Protein AF-C4XJJ1-F1 (afdb_monomer_lite)

Structure (mmCIF, N/CA/C/O backbone):
data_AF-C4XJJ1-F1
#
_entry.id   AF-C4XJJ1-F1
#
loop_
_atom_site.group_PDB
_atom_site.id
_atom_site.type_symbol
_atom_site.label_atom_id
_atom_site.label_alt_id
_atom_site.label_comp_id
_atom_site.label_asym_id
_atom_site.label_entity_id
_atom_site.label_seq_id
_atom_site.pdbx_PDB_ins_code
_atom_site.Cartn_x
_atom_site.Cartn_y
_atom_site.Cartn_z
_atom_site.occupancy
_atom_site.B_iso_or_equiv
_atom_site.auth_seq_id
_atom_site.auth_comp_id
_atom_site.auth_asym_id
_atom_site.auth_atom_id
_atom_site.pdbx_PDB_model_num
ATOM 1 N N . MET A 1 1 ? 25.613 -31.093 -33.215 1.00 31.73 1 MET A N 1
ATOM 2 C CA . MET A 1 1 ? 25.995 -31.470 -31.840 1.00 31.73 1 MET A CA 1
ATOM 3 C C . MET A 1 1 ? 25.275 -30.476 -30.950 1.00 31.73 1 MET A C 1
ATOM 5 O O . MET A 1 1 ? 25.691 -29.335 -30.897 1.00 31.73 1 MET A O 1
ATOM 9 N N . GLY A 1 2 ? 24.040 -30.735 -30.550 1.00 25.56 2 GLY A N 1
ATOM 10 C CA . GLY A 1 2 ? 23.652 -31.850 -29.695 1.00 25.56 2 GLY A CA 1
ATOM 11 C C . GLY A 1 2 ? 23.357 -31.208 -28.347 1.00 25.56 2 GLY A C 1
ATOM 12 O O . GLY A 1 2 ? 24.251 -31.126 -27.516 1.00 25.56 2 GLY A O 1
ATOM 13 N N . ASP A 1 3 ? 22.160 -30.629 -28.234 1.00 27.20 3 ASP A N 1
ATOM 14 C CA . ASP A 1 3 ? 21.655 -29.998 -27.020 1.00 27.20 3 ASP A CA 1
ATOM 15 C C . ASP A 1 3 ? 21.609 -31.039 -25.900 1.00 27.20 3 ASP A C 1
ATOM 17 O O . ASP A 1 3 ? 20.681 -31.844 -25.819 1.00 27.20 3 ASP A O 1
ATOM 21 N N . GLU A 1 4 ? 22.592 -31.009 -25.004 1.00 25.83 4 GLU A N 1
ATOM 22 C CA . GLU A 1 4 ? 22.381 -31.508 -23.653 1.00 25.83 4 GLU A CA 1
ATOM 23 C C . GLU A 1 4 ? 21.521 -30.477 -22.926 1.00 25.83 4 GLU A C 1
ATOM 25 O O . GLU A 1 4 ? 21.988 -29.551 -22.260 1.00 25.83 4 GLU A O 1
ATOM 30 N N . ILE A 1 5 ? 20.211 -30.642 -23.114 1.00 28.78 5 ILE A N 1
ATOM 31 C CA . ILE A 1 5 ? 19.195 -30.221 -22.160 1.00 28.78 5 ILE A CA 1
ATOM 32 C C . ILE A 1 5 ? 19.643 -30.794 -20.821 1.00 28.78 5 ILE A C 1
ATOM 34 O O . ILE A 1 5 ? 19.473 -31.982 -20.553 1.00 28.78 5 ILE A O 1
ATOM 38 N N . ASN A 1 6 ? 20.268 -29.958 -20.000 1.00 27.77 6 ASN A N 1
ATOM 39 C CA . ASN A 1 6 ? 20.616 -30.335 -18.649 1.00 27.77 6 ASN A CA 1
ATOM 40 C C . ASN A 1 6 ? 19.292 -30.461 -17.885 1.00 27.77 6 ASN A C 1
ATOM 42 O O . ASN A 1 6 ? 18.679 -29.466 -17.492 1.00 27.77 6 ASN A O 1
ATOM 46 N N . GLN A 1 7 ? 18.820 -31.703 -17.774 1.00 28.88 7 GLN A N 1
ATOM 47 C CA . GLN A 1 7 ? 17.575 -32.156 -17.153 1.00 28.88 7 GLN A CA 1
ATOM 48 C C . GLN A 1 7 ? 17.564 -31.972 -15.624 1.00 28.88 7 GLN A C 1
ATOM 50 O O . GLN A 1 7 ? 16.952 -32.753 -14.906 1.00 28.88 7 GLN A O 1
ATOM 55 N N . ASN A 1 8 ? 18.142 -30.888 -15.105 1.00 24.88 8 ASN A N 1
ATOM 56 C CA . ASN A 1 8 ? 17.917 -30.449 -13.727 1.00 24.88 8 ASN A CA 1
ATOM 57 C C . ASN A 1 8 ? 16.683 -29.539 -13.646 1.00 24.88 8 ASN A C 1
ATOM 59 O O . ASN A 1 8 ? 16.711 -28.438 -13.096 1.00 24.88 8 ASN A O 1
ATOM 63 N N . ILE A 1 9 ? 15.575 -30.034 -14.206 1.00 34.75 9 ILE A N 1
ATOM 64 C CA . ILE A 1 9 ? 14.224 -29.619 -13.839 1.00 34.75 9 ILE A CA 1
ATOM 65 C C . ILE A 1 9 ? 13.891 -30.358 -12.544 1.00 34.75 9 ILE A C 1
ATOM 67 O O . ILE A 1 9 ? 13.318 -31.436 -12.600 1.00 34.75 9 ILE A O 1
ATOM 71 N N . ILE A 1 10 ? 14.239 -29.773 -11.396 1.00 24.95 10 ILE A N 1
ATOM 72 C CA . ILE A 1 10 ? 13.449 -29.858 -10.160 1.00 24.95 10 ILE A CA 1
ATOM 73 C C . ILE A 1 10 ? 13.575 -28.498 -9.460 1.00 24.95 10 ILE A C 1
ATOM 75 O O . ILE A 1 10 ? 14.669 -27.995 -9.225 1.00 24.95 10 ILE A O 1
ATOM 79 N N . PHE A 1 11 ? 12.416 -27.893 -9.209 1.00 27.88 11 PHE A N 1
ATOM 80 C CA . PHE A 1 11 ? 12.146 -26.734 -8.359 1.00 27.88 11 PHE A CA 1
ATOM 81 C C . PHE A 1 11 ? 13.201 -26.425 -7.278 1.00 27.88 11 PHE A C 1
ATOM 83 O O . PHE A 1 11 ? 13.442 -27.277 -6.426 1.00 27.88 11 PHE A O 1
ATOM 90 N N . PRO A 1 12 ? 13.667 -25.169 -7.157 1.00 28.36 12 PRO A N 1
ATOM 91 C CA . PRO A 1 12 ? 14.057 -24.621 -5.875 1.00 28.36 12 PRO A CA 1
ATOM 92 C C . PRO A 1 12 ? 12.848 -23.869 -5.300 1.00 28.36 12 PRO A C 1
ATOM 94 O O . PRO A 1 12 ? 12.749 -22.646 -5.387 1.00 28.36 12 PRO A O 1
ATOM 97 N N . PHE A 1 13 ? 11.911 -24.607 -4.702 1.00 30.77 13 PHE A N 1
ATOM 98 C CA . PHE A 1 13 ? 11.431 -24.135 -3.406 1.00 30.77 13 PHE A CA 1
ATOM 99 C C . PHE A 1 13 ? 12.667 -24.214 -2.493 1.00 30.77 13 PHE A C 1
ATOM 101 O O . PHE A 1 13 ? 13.297 -25.266 -2.447 1.00 30.77 13 PHE A O 1
ATOM 108 N N . TYR A 1 14 ? 13.033 -23.109 -1.839 1.00 37.06 14 TYR A N 1
ATOM 109 C CA . TYR A 1 14 ? 14.221 -22.932 -0.982 1.00 37.06 14 TYR A CA 1
ATOM 110 C C . TYR A 1 14 ? 15.588 -22.769 -1.679 1.00 37.06 14 TYR A C 1
ATOM 112 O O . TYR A 1 14 ? 16.221 -23.732 -2.094 1.00 37.06 14 TYR A O 1
ATOM 120 N N . LEU A 1 15 ? 16.059 -21.515 -1.727 1.00 28.67 15 LEU A N 1
ATOM 121 C CA . LEU A 1 15 ? 17.461 -21.039 -1.721 1.00 28.67 15 LEU A CA 1
ATOM 122 C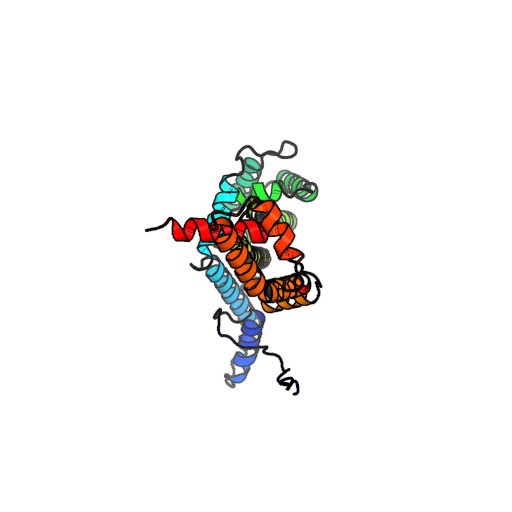 C . LEU A 1 15 ? 17.374 -19.496 -1.804 1.00 28.67 15 LEU A C 1
ATOM 124 O O . LEU A 1 15 ? 17.355 -18.911 -2.879 1.00 28.67 15 LEU A O 1
ATOM 128 N N . ASN A 1 16 ? 17.018 -18.775 -0.741 1.00 36.75 16 ASN A N 1
ATOM 129 C CA . ASN A 1 16 ? 17.780 -18.535 0.489 1.00 36.75 16 ASN A CA 1
ATOM 130 C C . ASN A 1 16 ? 19.161 -17.870 0.317 1.00 36.75 16 ASN A C 1
ATOM 132 O O . ASN A 1 16 ? 19.999 -18.011 1.197 1.00 36.75 16 ASN A O 1
ATOM 136 N N . GLU A 1 17 ? 19.418 -17.127 -0.771 1.00 30.09 17 GLU A N 1
ATOM 137 C CA . GLU A 1 17 ? 20.745 -16.491 -0.937 1.00 30.09 17 GLU A CA 1
ATOM 138 C C . GLU A 1 17 ? 20.777 -15.025 -1.395 1.00 30.09 17 GLU A C 1
ATOM 140 O O . GLU A 1 17 ? 21.865 -14.480 -1.574 1.00 30.09 17 GLU A O 1
ATOM 145 N N . ARG A 1 18 ? 19.644 -14.315 -1.533 1.00 29.75 18 ARG A N 1
ATOM 146 C CA . ARG A 1 18 ? 19.714 -12.864 -1.837 1.00 29.75 18 ARG A CA 1
ATOM 147 C C . ARG A 1 18 ? 18.855 -11.905 -1.023 1.00 29.75 18 ARG A C 1
ATOM 149 O O . ARG A 1 18 ? 19.081 -10.707 -1.148 1.00 29.75 18 ARG A O 1
ATOM 156 N N . THR A 1 19 ? 17.958 -12.371 -0.157 1.00 35.16 19 THR A N 1
ATOM 157 C CA . THR A 1 19 ? 17.147 -11.457 0.676 1.00 35.16 19 THR A CA 1
ATOM 158 C C . THR A 1 19 ? 17.038 -11.830 2.151 1.00 35.16 19 THR A C 1
ATOM 160 O O . THR A 1 19 ? 16.463 -11.050 2.894 1.00 35.16 19 THR A O 1
ATOM 163 N N . GLY A 1 20 ? 17.590 -12.959 2.611 1.00 32.34 20 GLY A N 1
ATOM 164 C CA . GLY A 1 20 ? 17.639 -13.293 4.046 1.00 32.34 20 GLY A CA 1
ATOM 165 C C . GLY A 1 20 ? 16.287 -13.409 4.770 1.00 32.34 20 GLY A C 1
ATOM 166 O O . GLY A 1 20 ? 16.285 -13.654 5.969 1.00 32.34 20 GLY A O 1
ATOM 167 N N . ASN A 1 21 ? 15.157 -13.281 4.071 1.00 38.88 21 ASN A N 1
ATOM 168 C CA . ASN A 1 21 ? 13.827 -13.320 4.662 1.00 38.88 21 ASN A CA 1
ATOM 169 C C . ASN A 1 21 ? 13.113 -14.597 4.225 1.00 38.88 21 ASN A C 1
ATOM 171 O O . ASN A 1 21 ? 12.781 -14.780 3.053 1.00 38.88 21 ASN A O 1
ATOM 175 N N . THR A 1 22 ? 12.899 -15.487 5.189 1.00 43.16 22 THR A N 1
ATOM 176 C CA . THR A 1 22 ? 11.931 -16.584 5.111 1.00 43.16 22 THR A CA 1
ATOM 177 C C . THR A 1 22 ? 10.568 -16.030 4.708 1.00 43.16 22 THR A C 1
ATOM 179 O O . THR A 1 22 ? 10.128 -15.039 5.290 1.00 43.16 22 THR A O 1
ATOM 182 N N . SER A 1 23 ? 9.893 -16.659 3.739 1.00 51.72 23 SER A N 1
ATOM 183 C CA . SER A 1 23 ? 8.487 -16.342 3.453 1.00 51.72 23 SER A CA 1
ATOM 184 C C . SER A 1 23 ? 7.658 -16.485 4.736 1.00 51.72 23 SER A C 1
ATOM 186 O O . SER A 1 23 ? 7.999 -17.301 5.601 1.00 51.72 23 SER A O 1
ATOM 188 N N . PHE A 1 24 ? 6.581 -15.707 4.898 1.00 46.75 24 PHE A N 1
ATOM 189 C CA . PHE A 1 24 ? 5.750 -15.779 6.108 1.00 46.75 24 PHE A CA 1
ATOM 190 C C . PHE A 1 24 ? 5.242 -17.203 6.349 1.00 46.75 24 PHE A C 1
ATOM 192 O O . PHE A 1 24 ? 5.227 -17.689 7.477 1.00 46.75 24 PHE A O 1
ATOM 199 N N . ILE A 1 25 ? 4.899 -17.893 5.259 1.00 52.06 25 ILE A N 1
ATOM 200 C CA . ILE A 1 25 ? 4.463 -19.288 5.248 1.00 52.06 25 ILE A CA 1
ATOM 201 C C . ILE A 1 25 ? 5.568 -20.205 5.776 1.00 52.06 25 ILE A C 1
ATOM 203 O O . ILE A 1 25 ? 5.300 -21.013 6.659 1.00 52.06 25 ILE A O 1
ATOM 207 N N . ASP A 1 26 ? 6.809 -20.060 5.308 1.00 51.78 26 ASP A N 1
ATOM 208 C CA . ASP A 1 26 ? 7.926 -20.862 5.814 1.00 51.78 26 ASP A CA 1
ATOM 209 C C . ASP A 1 26 ? 8.194 -20.569 7.285 1.00 51.78 26 ASP A C 1
ATOM 211 O O . ASP A 1 26 ? 8.437 -21.499 8.046 1.00 51.78 26 ASP A O 1
ATOM 215 N N . GLY A 1 27 ? 8.093 -19.309 7.712 1.00 53.91 27 GLY A N 1
ATOM 216 C CA . GLY A 1 27 ? 8.205 -18.918 9.116 1.00 53.91 27 GLY A CA 1
ATOM 217 C C . GLY A 1 27 ? 7.116 -19.547 9.990 1.00 53.91 27 GLY A C 1
ATOM 218 O O . GLY A 1 27 ? 7.430 -20.122 11.033 1.00 53.91 27 GLY A O 1
ATOM 219 N N . ILE A 1 28 ? 5.852 -19.498 9.553 1.00 52.72 28 ILE A N 1
ATOM 220 C CA . ILE A 1 28 ? 4.713 -20.130 10.232 1.00 52.72 28 ILE A CA 1
ATOM 221 C C . ILE A 1 28 ? 4.898 -21.642 10.288 1.00 52.72 28 ILE A C 1
ATOM 223 O O . ILE A 1 28 ? 4.845 -22.215 11.370 1.00 52.72 28 ILE A O 1
ATOM 227 N N . LEU A 1 29 ? 5.122 -22.299 9.148 1.00 52.97 29 LEU A N 1
ATOM 228 C CA . LEU A 1 29 ? 5.243 -23.753 9.072 1.00 52.97 29 LEU A CA 1
ATOM 229 C C . LEU A 1 29 ? 6.459 -24.228 9.875 1.00 52.97 29 LEU A C 1
ATOM 231 O O . LEU A 1 29 ? 6.353 -25.149 10.676 1.00 52.97 29 LEU A O 1
ATOM 235 N N . THR A 1 30 ? 7.596 -23.545 9.773 1.00 56.06 30 THR A N 1
ATOM 236 C CA . THR A 1 30 ? 8.780 -23.832 10.592 1.00 56.06 30 THR A CA 1
ATOM 237 C C . THR A 1 30 ? 8.448 -23.710 12.080 1.00 56.06 30 THR A C 1
ATOM 239 O O . THR A 1 30 ? 8.759 -24.619 12.841 1.00 56.06 30 THR A O 1
ATOM 242 N N . LYS A 1 31 ? 7.764 -22.649 12.525 1.00 53.44 31 LYS A N 1
ATOM 243 C CA . LYS A 1 31 ? 7.433 -22.444 13.950 1.00 53.44 31 LYS A CA 1
ATOM 244 C C . LYS A 1 31 ? 6.353 -23.407 14.464 1.00 53.44 31 LYS A C 1
ATOM 246 O O . LYS A 1 31 ? 6.493 -23.913 15.576 1.00 53.44 31 LYS A O 1
ATOM 251 N N . LEU A 1 32 ? 5.333 -23.711 13.658 1.00 52.59 32 LEU A N 1
ATOM 252 C CA . LEU A 1 32 ? 4.273 -24.675 13.977 1.00 52.59 32 LEU A CA 1
ATOM 253 C C . LEU A 1 32 ? 4.795 -26.122 14.004 1.00 52.59 32 LEU A C 1
ATOM 255 O O . LEU A 1 32 ? 4.386 -26.900 14.862 1.00 52.59 32 LEU A O 1
ATOM 259 N N . PHE A 1 33 ? 5.717 -26.490 13.104 1.00 52.47 33 PHE A N 1
ATOM 260 C CA . PHE A 1 33 ? 6.172 -27.877 12.945 1.00 52.47 33 PHE A CA 1
ATOM 261 C C . PHE A 1 33 ? 7.514 -28.198 13.638 1.00 52.47 33 PHE A C 1
ATOM 263 O O . PHE A 1 33 ? 7.658 -29.306 14.154 1.00 52.47 33 PHE A O 1
ATOM 270 N N . LEU A 1 34 ? 8.483 -27.272 13.756 1.00 50.19 34 LEU A N 1
ATOM 271 C CA . LEU A 1 34 ? 9.722 -27.519 14.529 1.00 50.19 34 LEU A CA 1
ATOM 272 C C . LEU A 1 34 ? 9.528 -27.392 16.043 1.00 50.19 34 LEU A C 1
ATOM 274 O O . LEU A 1 34 ? 10.228 -28.081 16.789 1.00 50.19 34 LEU A O 1
ATOM 278 N N . GLY A 1 35 ? 8.569 -26.579 16.504 1.00 46.53 35 GLY A N 1
ATOM 279 C CA . GLY A 1 35 ? 8.184 -26.514 17.920 1.00 46.53 35 GLY A CA 1
ATOM 280 C C . GLY A 1 35 ? 7.689 -27.861 18.464 1.00 46.53 35 GLY A C 1
ATOM 281 O O . GLY A 1 35 ? 7.966 -28.198 19.612 1.00 46.53 35 GLY A O 1
ATOM 282 N N . ASN A 1 36 ? 7.070 -28.675 17.602 1.00 44.06 36 ASN A N 1
ATOM 283 C CA . ASN A 1 36 ? 6.580 -30.017 17.928 1.00 44.06 36 ASN A CA 1
ATOM 284 C C . ASN A 1 36 ? 7.644 -31.121 17.805 1.00 44.06 36 ASN A C 1
ATOM 286 O O . ASN A 1 36 ? 7.476 -32.200 18.368 1.00 44.06 36 ASN A O 1
ATOM 290 N N . ALA A 1 37 ? 8.747 -30.880 17.087 1.00 43.12 37 ALA A N 1
ATOM 291 C CA . ALA A 1 37 ? 9.776 -31.896 16.855 1.00 43.12 37 ALA A CA 1
ATOM 292 C C . ALA A 1 37 ? 10.856 -31.943 17.953 1.00 43.12 37 ALA A C 1
ATOM 294 O O . ALA A 1 37 ? 11.498 -32.979 18.126 1.00 43.12 37 ALA A O 1
ATOM 295 N N . LYS A 1 38 ? 11.077 -30.839 18.688 1.00 43.56 38 LYS A N 1
ATOM 296 C CA . LYS A 1 38 ? 12.164 -30.733 19.684 1.00 43.56 38 LYS A CA 1
ATOM 297 C C . LYS A 1 38 ? 11.731 -30.793 21.150 1.00 43.56 38 LYS A C 1
ATOM 299 O O . LYS A 1 38 ? 12.584 -31.068 21.985 1.00 43.56 38 LYS A O 1
ATOM 304 N N . ASN A 1 39 ? 10.447 -30.623 21.466 1.00 40.94 39 ASN A N 1
ATOM 305 C CA . ASN A 1 39 ? 9.939 -30.751 22.833 1.00 40.94 39 ASN A CA 1
ATOM 306 C C . ASN A 1 39 ? 9.044 -31.986 22.959 1.00 40.94 39 ASN A C 1
ATOM 308 O O . ASN A 1 39 ? 7.831 -31.923 22.799 1.00 40.94 39 ASN A O 1
ATOM 312 N N . LYS A 1 40 ? 9.675 -33.117 23.290 1.00 40.88 40 LYS A N 1
ATOM 313 C CA . LYS A 1 40 ? 9.012 -34.295 23.871 1.00 40.88 40 LYS A CA 1
ATOM 314 C C . LYS A 1 40 ? 8.832 -34.171 25.394 1.00 40.88 40 LYS A C 1
ATOM 316 O O . LYS A 1 40 ? 8.597 -35.177 26.053 1.00 40.88 40 LYS A O 1
ATOM 321 N N . ASP A 1 41 ? 8.910 -32.953 25.929 1.00 41.69 41 ASP A N 1
ATOM 322 C CA . ASP A 1 41 ? 8.587 -32.654 27.319 1.00 41.69 41 ASP A CA 1
ATOM 323 C C . ASP A 1 41 ? 7.222 -31.971 27.410 1.00 41.69 41 ASP A C 1
ATOM 325 O O . ASP A 1 41 ? 6.847 -31.110 26.616 1.00 41.69 41 ASP A O 1
ATOM 329 N N . SER A 1 42 ? 6.470 -32.430 28.396 1.00 42.12 42 SER A N 1
ATOM 330 C CA . SER A 1 42 ? 5.030 -32.355 28.603 1.00 42.12 42 SER A CA 1
ATOM 331 C C . SER A 1 42 ? 4.462 -30.970 28.935 1.00 42.12 42 SER A C 1
ATOM 333 O O . SER A 1 42 ? 3.692 -30.836 29.882 1.00 42.12 42 SER A O 1
ATOM 335 N N . ASN A 1 43 ? 4.770 -29.947 28.144 1.00 42.75 43 ASN A N 1
ATOM 336 C CA . ASN A 1 43 ? 3.993 -28.712 28.140 1.00 42.75 43 ASN A CA 1
ATOM 337 C C . ASN A 1 43 ? 3.222 -28.652 26.829 1.00 42.75 43 ASN A C 1
ATOM 339 O O . ASN A 1 43 ? 3.804 -28.385 25.781 1.00 42.75 43 ASN A O 1
ATOM 343 N N . GLN A 1 44 ? 1.912 -28.914 26.890 1.00 47.12 44 GLN A N 1
ATOM 344 C CA . GLN A 1 44 ? 0.981 -28.558 25.821 1.00 47.12 44 GLN A CA 1
ATOM 345 C C . GLN A 1 44 ? 1.230 -27.090 25.464 1.00 47.12 44 GLN A C 1
ATOM 347 O O . GLN A 1 44 ? 0.814 -26.185 26.188 1.00 47.12 44 GLN A O 1
ATOM 352 N N . ILE A 1 45 ? 1.954 -26.841 24.373 1.00 54.62 45 ILE A N 1
ATOM 353 C CA . ILE A 1 45 ? 2.022 -25.510 23.788 1.00 54.62 45 ILE A CA 1
ATOM 354 C C . ILE A 1 45 ? 0.585 -25.207 23.381 1.00 54.62 45 ILE A C 1
ATOM 356 O O . ILE A 1 45 ? 0.055 -25.819 22.459 1.00 54.62 45 ILE A O 1
ATOM 360 N N . ASN A 1 46 ? -0.068 -24.318 24.129 1.00 71.38 46 ASN A N 1
ATOM 361 C CA . ASN A 1 46 ? -1.409 -23.863 23.808 1.00 71.38 46 ASN A CA 1
ATOM 362 C C . ASN A 1 46 ? -1.359 -23.252 22.401 1.00 71.38 46 ASN A C 1
ATOM 364 O O . ASN A 1 46 ? -0.710 -22.224 22.202 1.00 71.38 46 ASN A O 1
ATOM 368 N N . GLU A 1 47 ? -2.014 -23.893 21.434 1.00 70.88 47 GLU A N 1
ATOM 369 C CA . GLU A 1 47 ? -2.017 -23.511 20.015 1.00 70.88 47 GLU A CA 1
ATOM 370 C C . GLU A 1 47 ? -2.375 -22.031 19.824 1.00 70.88 47 GLU A C 1
ATOM 372 O O . GLU A 1 47 ? -1.793 -21.345 18.984 1.00 70.88 47 GLU A O 1
ATOM 377 N N . ARG A 1 48 ? -3.251 -21.497 20.687 1.00 76.25 48 ARG A N 1
ATOM 378 C CA . ARG A 1 48 ? -3.600 -20.073 20.732 1.00 76.25 48 ARG A CA 1
ATOM 379 C C . ARG A 1 48 ? -2.405 -19.186 21.088 1.00 76.25 48 ARG A C 1
ATOM 381 O O . ARG A 1 48 ? -2.184 -18.176 20.435 1.00 76.25 48 ARG A O 1
ATOM 388 N N . SER A 1 49 ? -1.626 -19.562 22.102 1.00 79.62 49 SER A N 1
ATOM 389 C CA . SER A 1 49 ? -0.424 -18.819 22.517 1.00 79.62 49 SER A CA 1
ATOM 390 C C . SER A 1 49 ? 0.622 -18.790 21.398 1.00 79.62 49 SER A C 1
ATOM 392 O O . SER A 1 49 ? 1.223 -17.751 21.119 1.00 79.62 49 SER A O 1
ATOM 394 N N . LEU A 1 50 ? 0.778 -19.911 20.687 1.00 77.00 50 LEU A N 1
ATOM 395 C CA . LEU A 1 50 ? 1.654 -19.991 19.522 1.00 77.00 50 LEU A CA 1
ATOM 396 C C . LEU A 1 50 ? 1.160 -19.106 18.366 1.00 77.00 50 LEU A C 1
ATOM 398 O O . LEU A 1 50 ? 1.965 -18.387 17.779 1.00 77.00 50 LEU A O 1
ATOM 402 N N . ALA A 1 51 ? -0.145 -19.098 18.078 1.00 76.81 51 ALA A N 1
ATOM 403 C CA . ALA A 1 51 ? -0.738 -18.230 17.060 1.00 76.81 51 ALA A CA 1
ATOM 404 C C . ALA A 1 51 ? -0.536 -16.737 17.380 1.00 76.81 51 ALA A C 1
ATOM 406 O O . ALA A 1 51 ? -0.081 -15.985 16.517 1.00 76.81 51 ALA A O 1
ATOM 407 N N . CYS A 1 52 ? -0.775 -16.317 18.629 1.00 81.81 52 CYS A N 1
ATOM 408 C CA . CYS A 1 52 ? -0.507 -14.944 19.069 1.00 81.81 52 CYS A CA 1
ATOM 409 C C . CYS A 1 52 ? 0.967 -14.562 18.875 1.00 81.81 52 CYS A C 1
ATOM 411 O O . CYS A 1 52 ? 1.272 -13.480 18.375 1.00 81.81 52 CYS A O 1
ATOM 413 N N . LYS A 1 53 ? 1.893 -15.461 19.237 1.00 82.00 53 LYS A N 1
ATOM 414 C CA . LYS A 1 53 ? 3.333 -15.240 19.057 1.00 82.00 53 LYS A CA 1
ATOM 415 C C . LYS A 1 53 ? 3.707 -15.080 17.582 1.00 82.00 53 LYS A C 1
ATOM 417 O O . LYS A 1 53 ? 4.446 -14.163 17.243 1.00 82.00 53 LYS A O 1
ATOM 422 N N . ILE A 1 54 ? 3.181 -15.942 16.714 1.00 79.25 54 ILE A N 1
ATOM 423 C CA . ILE A 1 54 ? 3.434 -15.906 15.269 1.00 79.25 54 ILE A CA 1
ATOM 424 C C . ILE A 1 54 ? 2.962 -14.585 14.654 1.00 79.25 54 ILE A C 1
ATOM 426 O O . ILE A 1 54 ? 3.714 -13.967 13.904 1.00 79.25 54 ILE A O 1
ATOM 430 N N . ILE A 1 55 ? 1.744 -14.144 14.980 1.00 82.50 55 ILE A N 1
ATOM 431 C CA . ILE A 1 55 ? 1.179 -12.883 14.478 1.00 82.50 55 ILE A CA 1
ATOM 432 C C . ILE A 1 55 ? 2.036 -11.694 14.927 1.00 82.50 55 ILE A C 1
ATOM 434 O O . ILE A 1 55 ? 2.393 -10.852 14.105 1.00 82.50 55 ILE A O 1
ATOM 438 N N . ASN A 1 56 ? 2.423 -11.657 16.206 1.00 84.44 56 ASN A N 1
ATOM 439 C CA . ASN A 1 56 ? 3.279 -10.604 16.757 1.00 84.44 56 ASN A CA 1
ATOM 440 C C . ASN A 1 56 ? 4.654 -10.539 16.085 1.00 84.44 56 ASN A C 1
ATOM 442 O O . ASN A 1 56 ? 5.099 -9.467 15.680 1.00 84.44 56 ASN A O 1
ATOM 446 N N . GLU A 1 57 ? 5.338 -11.680 15.971 1.00 82.31 57 GLU A N 1
ATOM 447 C CA . GLU A 1 57 ? 6.648 -11.749 15.320 1.00 82.31 57 GLU A CA 1
ATOM 448 C C . GLU A 1 57 ? 6.555 -11.276 13.872 1.00 82.31 57 GLU A C 1
ATOM 450 O O . GLU A 1 57 ? 7.371 -10.477 13.432 1.00 82.31 57 GLU A O 1
ATOM 455 N N . TYR A 1 58 ? 5.506 -11.677 13.164 1.00 80.88 58 TYR A N 1
ATOM 456 C CA . TYR A 1 58 ? 5.323 -11.265 11.786 1.00 80.88 58 TYR A CA 1
ATOM 457 C C . TYR A 1 58 ? 4.978 -9.788 11.603 1.00 80.88 58 TYR A C 1
ATOM 459 O O . TYR A 1 58 ? 5.498 -9.152 10.687 1.00 80.88 58 TYR A O 1
ATOM 467 N N . THR A 1 59 ? 4.144 -9.224 12.483 1.00 84.25 59 THR A N 1
ATOM 468 C CA . THR A 1 59 ? 3.898 -7.775 12.503 1.00 84.25 59 THR A CA 1
ATOM 469 C C . THR A 1 59 ? 5.233 -7.035 12.603 1.00 84.25 59 THR A C 1
ATOM 471 O O . THR A 1 59 ? 5.513 -6.152 11.795 1.00 84.25 59 THR A O 1
ATOM 474 N N . ASN A 1 60 ? 6.094 -7.456 13.537 1.00 84.31 60 ASN A N 1
ATOM 475 C CA . ASN A 1 60 ? 7.414 -6.861 13.734 1.00 84.31 60 ASN A CA 1
ATOM 476 C C . ASN A 1 60 ? 8.328 -7.051 12.515 1.00 84.31 60 ASN A C 1
ATOM 478 O O . ASN A 1 60 ? 9.048 -6.123 12.150 1.00 84.31 60 ASN A O 1
ATOM 482 N N . ASP A 1 61 ? 8.300 -8.222 11.875 1.00 80.62 61 ASP A N 1
ATOM 483 C CA . ASP A 1 61 ? 9.106 -8.503 10.684 1.00 80.62 61 ASP A CA 1
ATOM 484 C C . ASP A 1 61 ? 8.712 -7.580 9.516 1.00 80.62 61 ASP A C 1
ATOM 486 O O . ASP A 1 61 ? 9.588 -6.985 8.884 1.00 80.62 61 ASP A O 1
ATOM 490 N N . ILE A 1 62 ? 7.410 -7.381 9.253 1.00 80.88 62 ILE A N 1
ATOM 491 C CA . ILE A 1 62 ? 6.967 -6.438 8.210 1.00 80.88 62 ILE A CA 1
ATOM 492 C C . ILE A 1 62 ? 7.372 -5.002 8.559 1.00 80.88 62 ILE A C 1
ATOM 494 O O . ILE A 1 62 ? 7.872 -4.283 7.691 1.00 80.88 62 ILE A O 1
ATOM 498 N N . GLU A 1 63 ? 7.187 -4.575 9.811 1.00 85.94 63 GLU A N 1
ATOM 499 C CA . GLU A 1 63 ? 7.597 -3.237 10.254 1.00 85.94 63 GLU A CA 1
ATOM 500 C C . GLU A 1 63 ? 9.097 -3.018 10.028 1.00 85.94 63 GLU A C 1
ATOM 502 O O . GLU A 1 63 ? 9.501 -1.993 9.480 1.00 85.94 63 GLU A O 1
ATOM 507 N N . GLN A 1 64 ? 9.933 -4.000 10.376 1.00 83.25 64 GLN A N 1
ATOM 508 C CA . GLN A 1 64 ? 11.376 -3.934 10.136 1.00 83.25 64 GLN A CA 1
ATOM 509 C C . GLN A 1 64 ? 11.722 -3.848 8.650 1.00 83.25 64 GLN A C 1
ATOM 511 O O . GLN A 1 64 ? 12.636 -3.106 8.284 1.00 83.25 64 GLN A O 1
ATOM 516 N N . ILE A 1 65 ? 11.000 -4.568 7.787 1.00 81.25 65 ILE A N 1
ATOM 517 C CA . ILE A 1 65 ? 11.177 -4.476 6.335 1.00 81.25 65 ILE A CA 1
ATOM 518 C C . ILE A 1 65 ? 10.851 -3.057 5.858 1.00 81.25 65 ILE A C 1
ATOM 520 O O . ILE A 1 65 ? 11.679 -2.451 5.174 1.00 81.25 65 ILE A O 1
ATOM 524 N N . LEU A 1 66 ? 9.704 -2.500 6.261 1.00 80.75 66 LEU A N 1
ATOM 525 C CA . LEU A 1 66 ? 9.271 -1.148 5.885 1.00 80.75 66 LEU A CA 1
ATOM 526 C C . LEU A 1 66 ? 10.223 -0.053 6.393 1.00 80.75 66 LEU A C 1
ATOM 528 O O . LEU A 1 66 ? 10.452 0.930 5.691 1.00 80.75 66 LEU A O 1
ATOM 532 N N . TYR A 1 67 ? 10.838 -0.241 7.564 1.00 79.94 67 TYR A N 1
ATOM 533 C CA . TYR A 1 67 ? 11.873 0.655 8.097 1.00 79.94 67 TYR A CA 1
ATOM 534 C C . TYR A 1 67 ? 13.292 0.348 7.599 1.00 79.94 67 TYR A C 1
ATOM 536 O O . TYR A 1 67 ? 14.248 1.030 7.984 1.00 79.94 67 TYR A O 1
ATOM 544 N N . SER A 1 68 ? 13.479 -0.685 6.777 1.00 77.31 68 SER A N 1
ATOM 545 C CA . SER A 1 68 ? 14.817 -1.096 6.370 1.00 77.31 68 SER A CA 1
ATOM 546 C C . SER A 1 68 ? 15.499 -0.010 5.533 1.00 77.31 68 SER A C 1
ATOM 548 O O . SER A 1 68 ? 14.901 0.635 4.670 1.00 77.31 68 SER A O 1
ATOM 550 N N . LYS A 1 69 ? 16.814 0.151 5.726 1.00 69.12 69 LYS A N 1
ATOM 551 C CA . LYS A 1 69 ? 17.625 1.088 4.925 1.00 69.12 69 LYS A CA 1
ATOM 552 C C . LYS A 1 69 ? 17.562 0.795 3.424 1.00 69.12 69 LYS A C 1
ATOM 554 O O . LYS A 1 69 ? 17.775 1.698 2.626 1.00 69.12 69 LYS A O 1
ATOM 559 N N . ALA A 1 70 ? 17.286 -0.455 3.051 1.00 66.06 70 ALA A N 1
ATOM 560 C CA . ALA A 1 70 ? 17.123 -0.860 1.662 1.00 66.06 70 ALA A CA 1
ATOM 561 C C . ALA A 1 70 ? 15.881 -0.227 1.015 1.00 66.06 70 ALA A C 1
ATOM 563 O O . ALA A 1 70 ? 15.919 0.088 -0.171 1.00 66.06 70 ALA A O 1
ATOM 564 N N . LEU A 1 71 ? 14.813 -0.006 1.791 1.00 69.69 71 LEU A N 1
ATOM 565 C CA . LEU A 1 71 ? 13.560 0.578 1.311 1.00 69.69 71 LEU A CA 1
ATOM 566 C C . LEU A 1 71 ? 13.450 2.091 1.553 1.00 69.69 71 LEU A C 1
ATOM 568 O O . LEU A 1 71 ? 12.602 2.733 0.941 1.00 69.69 71 LEU A O 1
ATOM 572 N N . ALA A 1 72 ? 14.341 2.685 2.357 1.00 72.81 72 ALA A N 1
ATOM 573 C CA . ALA A 1 72 ? 14.354 4.127 2.631 1.00 72.81 72 ALA A CA 1
ATOM 574 C C . ALA A 1 72 ? 14.286 5.021 1.370 1.00 72.81 72 ALA A C 1
ATOM 576 O O . ALA A 1 72 ? 13.482 5.955 1.372 1.00 72.81 72 ALA A O 1
ATOM 577 N N . PRO A 1 73 ? 15.005 4.723 0.263 1.00 76.69 73 PRO A N 1
ATOM 578 C CA . PRO A 1 73 ? 14.862 5.503 -0.963 1.00 76.69 73 PRO A CA 1
ATOM 579 C C . PRO A 1 73 ? 13.436 5.476 -1.526 1.00 76.69 73 PRO A C 1
ATOM 581 O O . PRO A 1 73 ? 12.953 6.491 -2.004 1.00 76.69 73 PRO A O 1
ATOM 584 N N . MET A 1 74 ? 12.724 4.346 -1.464 1.00 81.94 74 MET A N 1
ATOM 585 C CA . MET A 1 74 ? 11.342 4.284 -1.958 1.00 81.94 74 MET A CA 1
ATOM 586 C C . MET A 1 74 ? 10.415 5.161 -1.120 1.00 81.94 74 MET A C 1
ATOM 588 O O . MET A 1 74 ? 9.616 5.910 -1.680 1.00 81.94 74 MET A O 1
ATOM 592 N N . THR A 1 75 ? 10.569 5.118 0.204 1.00 84.00 75 THR A N 1
ATOM 593 C CA . THR A 1 75 ? 9.817 5.971 1.129 1.00 84.00 75 THR A CA 1
ATOM 594 C C . THR A 1 75 ? 10.033 7.452 0.821 1.00 84.00 75 THR A C 1
ATOM 596 O O . THR A 1 75 ? 9.058 8.189 0.702 1.00 84.00 75 THR A O 1
ATOM 599 N N . GLU A 1 76 ? 11.281 7.889 0.628 1.00 84.50 76 GLU A N 1
ATOM 600 C CA . GLU A 1 76 ? 11.605 9.283 0.285 1.00 84.50 76 GLU A CA 1
ATOM 601 C C . GLU A 1 76 ? 10.932 9.728 -1.020 1.00 84.50 76 GLU A C 1
ATOM 603 O O . GLU A 1 76 ? 10.272 10.765 -1.048 1.00 84.50 76 GLU A O 1
ATOM 608 N N . TYR A 1 77 ? 11.019 8.915 -2.076 1.00 83.56 77 TYR A N 1
ATOM 609 C CA . TYR A 1 77 ? 10.395 9.221 -3.369 1.00 83.56 77 TYR A CA 1
ATOM 610 C C . TYR A 1 77 ? 8.866 9.298 -3.286 1.00 83.56 77 TYR A C 1
ATOM 612 O O . TYR A 1 77 ? 8.247 10.151 -3.924 1.00 83.56 77 TYR A O 1
ATOM 620 N N . ILE A 1 78 ? 8.235 8.411 -2.512 1.00 86.19 78 ILE A N 1
ATOM 621 C CA . ILE A 1 78 ? 6.779 8.436 -2.329 1.00 86.19 78 ILE A CA 1
ATOM 622 C C . ILE A 1 78 ? 6.375 9.675 -1.528 1.00 86.19 78 ILE A C 1
ATOM 624 O O . ILE A 1 78 ? 5.412 10.342 -1.899 1.00 86.19 78 ILE A O 1
ATOM 628 N N . LEU A 1 79 ? 7.117 10.028 -0.473 1.00 88.06 79 LEU A N 1
ATOM 629 C CA . LEU A 1 79 ? 6.867 11.247 0.300 1.00 88.06 79 LEU A CA 1
ATOM 630 C C . LEU A 1 79 ? 7.032 12.510 -0.552 1.00 88.06 79 LEU A C 1
ATOM 632 O O . LEU A 1 79 ? 6.215 13.423 -0.438 1.00 88.06 79 LEU A O 1
ATOM 636 N N . GLU A 1 80 ? 8.028 12.552 -1.438 1.00 84.81 80 GLU A N 1
ATOM 637 C CA . GLU A 1 80 ? 8.194 13.643 -2.401 1.00 84.81 80 GLU A CA 1
ATOM 638 C C . GLU A 1 80 ? 6.970 13.740 -3.324 1.00 84.81 80 GLU A C 1
ATOM 640 O O . GLU A 1 80 ? 6.379 14.814 -3.459 1.00 84.81 80 GLU A O 1
ATOM 645 N N . GLY A 1 81 ? 6.511 12.612 -3.874 1.00 82.00 81 GLY A N 1
ATOM 646 C CA . GLY A 1 81 ? 5.308 12.574 -4.707 1.00 82.00 81 GLY A CA 1
ATOM 647 C C . GLY A 1 81 ? 4.038 13.003 -3.975 1.00 82.00 81 GLY A C 1
ATOM 648 O O . GLY A 1 81 ? 3.228 13.750 -4.523 1.00 82.00 81 GLY A O 1
ATOM 649 N N . LEU A 1 82 ? 3.886 12.614 -2.709 1.00 86.69 82 LEU A N 1
ATOM 650 C CA . LEU A 1 82 ? 2.776 13.064 -1.871 1.00 86.69 82 LEU A CA 1
ATOM 651 C C . LEU A 1 82 ? 2.866 14.560 -1.536 1.00 86.69 82 LEU A C 1
ATOM 653 O O . LEU A 1 82 ? 1.842 15.238 -1.443 1.00 86.69 82 LEU A O 1
ATOM 657 N N . SER A 1 83 ? 4.077 15.099 -1.379 1.00 85.19 83 SER A N 1
ATOM 658 C CA . SER A 1 83 ? 4.296 16.521 -1.091 1.00 85.19 83 SER A CA 1
ATOM 659 C C . SER A 1 83 ? 3.872 17.429 -2.248 1.00 85.19 83 SER A C 1
ATOM 661 O O . SER A 1 83 ? 3.373 18.528 -2.001 1.00 85.19 83 SER A O 1
ATOM 663 N N . ALA A 1 84 ? 3.979 16.941 -3.490 1.00 82.12 84 ALA A N 1
ATOM 664 C CA . ALA A 1 84 ? 3.560 17.658 -4.691 1.00 82.12 84 ALA A CA 1
ATOM 665 C C . ALA A 1 84 ? 2.029 17.798 -4.821 1.00 82.12 84 ALA A C 1
ATOM 667 O O . ALA A 1 84 ? 1.546 18.636 -5.586 1.00 82.12 84 ALA A O 1
ATOM 668 N N . ILE A 1 85 ? 1.246 17.007 -4.080 1.00 81.88 85 ILE A N 1
ATOM 669 C CA . ILE A 1 85 ? -0.219 17.098 -4.076 1.00 81.88 85 ILE A CA 1
ATOM 670 C C . ILE A 1 85 ? -0.651 18.332 -3.281 1.00 81.88 85 ILE A C 1
ATOM 672 O O . ILE A 1 85 ? -0.195 18.542 -2.156 1.00 81.88 85 ILE A O 1
ATOM 676 N N . SER A 1 86 ? -1.576 19.129 -3.821 1.00 81.81 86 SER A N 1
ATOM 677 C CA . SER A 1 86 ? -2.071 20.331 -3.140 1.00 81.81 86 SER A CA 1
ATOM 678 C C . SER A 1 86 ? -2.782 20.018 -1.816 1.00 81.81 86 SER A C 1
ATOM 680 O O . SER A 1 86 ? -3.665 19.161 -1.749 1.00 81.81 86 SER A O 1
ATOM 682 N N . ASP A 1 87 ? -2.480 20.796 -0.776 1.00 80.38 87 ASP A N 1
ATOM 683 C CA . ASP A 1 87 ? -3.182 20.759 0.516 1.00 80.38 87 ASP A CA 1
ATOM 684 C C . ASP A 1 87 ? -4.626 21.275 0.444 1.00 80.38 87 ASP A C 1
ATOM 686 O O . ASP A 1 87 ? -5.420 21.007 1.343 1.00 80.38 87 ASP A O 1
ATOM 690 N N . THR A 1 88 ? -4.972 22.020 -0.609 1.00 76.56 88 THR A N 1
ATOM 691 C CA . THR A 1 88 ? -6.317 22.577 -0.829 1.00 76.56 88 THR A CA 1
ATOM 692 C C . THR A 1 88 ? -7.230 21.640 -1.619 1.00 76.56 88 THR A C 1
ATOM 694 O O . THR A 1 88 ? -8.297 22.052 -2.076 1.00 76.56 88 THR A O 1
ATOM 697 N N . THR A 1 89 ? -6.818 20.382 -1.804 1.00 78.88 89 THR A N 1
ATOM 698 C CA . THR A 1 89 ? -7.588 19.397 -2.565 1.00 78.88 89 THR A CA 1
ATOM 699 C C . THR A 1 89 ? -8.944 19.159 -1.903 1.00 78.88 89 THR A C 1
ATOM 701 O O . THR A 1 89 ? -9.033 18.721 -0.752 1.00 78.88 89 THR A O 1
ATOM 704 N N . SER A 1 90 ? -10.004 19.436 -2.661 1.00 82.06 90 SER A N 1
ATOM 705 C CA . SER A 1 90 ? -11.375 19.082 -2.316 1.00 82.06 90 SER A CA 1
ATOM 706 C C . SER A 1 90 ? -12.000 18.299 -3.461 1.00 82.06 90 SER A C 1
ATOM 708 O O . SER A 1 90 ? -11.741 18.582 -4.631 1.00 82.06 90 SER A 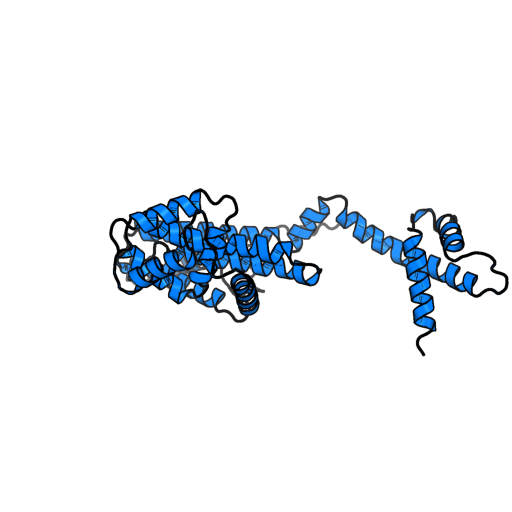O 1
ATOM 710 N N . ILE A 1 91 ? -12.800 17.292 -3.126 1.00 77.19 91 ILE A N 1
ATOM 711 C CA . ILE A 1 91 ? -13.513 16.469 -4.105 1.00 77.19 91 ILE A CA 1
ATOM 712 C C . ILE A 1 91 ? -14.977 16.471 -3.695 1.00 77.19 91 ILE A C 1
ATOM 714 O O . ILE A 1 91 ? -15.289 16.276 -2.524 1.00 77.19 91 ILE A O 1
ATOM 718 N N . GLN A 1 92 ? -15.863 16.786 -4.645 1.00 77.88 92 GLN A N 1
ATOM 719 C CA . GLN A 1 92 ? -17.299 16.965 -4.382 1.00 77.88 92 GLN A CA 1
ATOM 720 C C . GLN A 1 92 ? -17.583 17.976 -3.243 1.00 77.88 92 GLN A C 1
ATOM 722 O O . GLN A 1 92 ? -18.544 17.841 -2.496 1.00 77.88 92 GLN A O 1
ATOM 727 N N . GLY A 1 93 ? -16.732 19.001 -3.091 1.00 80.06 93 GLY A N 1
ATOM 728 C CA . GLY A 1 93 ? -16.852 20.015 -2.032 1.00 80.06 93 GLY A CA 1
ATOM 729 C C . GLY A 1 93 ? -16.339 19.581 -0.651 1.00 80.06 93 GLY A C 1
ATOM 730 O O . GLY A 1 93 ? -16.315 20.399 0.266 1.00 80.06 93 GLY A O 1
ATOM 731 N N . ILE A 1 94 ? -15.873 18.338 -0.495 1.00 81.56 94 ILE A N 1
ATOM 732 C CA . ILE A 1 94 ? -15.307 17.816 0.753 1.00 81.56 94 ILE A CA 1
ATOM 733 C C . ILE A 1 94 ? -13.802 18.101 0.781 1.00 81.56 94 ILE A C 1
ATOM 735 O O . ILE A 1 94 ? -13.060 17.656 -0.095 1.00 81.56 94 ILE A O 1
ATOM 739 N N . SER A 1 95 ? -13.334 18.829 1.798 1.00 89.69 95 SER A N 1
ATOM 740 C CA . SER A 1 95 ? -11.902 19.063 2.037 1.00 89.69 95 SER A CA 1
ATOM 741 C C . SER A 1 95 ? -11.240 17.798 2.583 1.00 89.69 95 SER A C 1
ATOM 743 O O . SER A 1 95 ? -11.473 17.430 3.735 1.00 89.69 95 SER A O 1
ATOM 745 N N . LEU A 1 96 ? -10.370 17.158 1.793 1.00 90.00 96 LEU A N 1
ATOM 746 C CA . LEU A 1 96 ? -9.708 15.908 2.194 1.00 90.00 96 LEU A CA 1
ATOM 747 C C . LEU A 1 96 ? -8.859 16.096 3.460 1.00 90.00 96 LEU A C 1
ATOM 749 O O . LEU A 1 96 ? -8.926 15.289 4.386 1.00 90.00 96 LEU A O 1
ATOM 753 N N . LYS A 1 97 ? -8.110 17.205 3.527 1.00 91.56 97 LYS A N 1
ATOM 754 C CA . LYS A 1 97 ? -7.267 17.564 4.674 1.00 91.56 97 LYS A CA 1
ATOM 755 C C . LYS A 1 97 ? -8.088 17.712 5.945 1.00 91.56 97 LYS A C 1
ATOM 757 O O . LYS A 1 97 ? -7.739 17.134 6.971 1.00 91.56 97 LYS A O 1
ATOM 762 N N . THR A 1 98 ? -9.164 18.493 5.880 1.00 91.31 98 THR A N 1
ATOM 763 C CA . THR A 1 98 ? -10.014 18.771 7.042 1.00 91.31 98 THR A CA 1
ATOM 764 C C . THR A 1 98 ? -10.704 17.498 7.512 1.00 91.31 98 THR A C 1
ATOM 766 O O . THR A 1 98 ? -10.652 17.197 8.701 1.00 91.31 98 THR A O 1
ATOM 769 N N . THR A 1 99 ? -11.274 16.722 6.585 1.00 90.62 99 THR A N 1
ATOM 770 C CA . THR A 1 99 ? -11.962 15.466 6.903 1.00 90.62 99 THR A CA 1
ATOM 771 C C . THR A 1 99 ? -11.017 14.469 7.561 1.00 90.62 99 THR A C 1
ATOM 773 O O . THR A 1 99 ? -11.317 13.966 8.639 1.00 90.62 99 THR A O 1
ATOM 776 N N . PHE A 1 100 ? -9.844 14.217 6.973 1.00 91.88 100 PHE A N 1
ATOM 777 C CA . PHE A 1 100 ? -8.911 13.247 7.544 1.00 91.88 100 PHE A CA 1
ATOM 778 C C . PHE A 1 100 ? -8.301 13.721 8.866 1.00 91.88 100 PHE A C 1
ATOM 780 O O . PHE A 1 100 ? -8.140 12.923 9.784 1.00 91.88 100 PHE A O 1
ATOM 787 N N . THR A 1 101 ? -8.003 15.019 8.995 1.00 92.12 101 THR A N 1
ATOM 788 C CA . THR A 1 101 ? -7.512 15.590 10.259 1.00 92.12 101 THR A CA 1
ATOM 789 C C . THR A 1 101 ? -8.542 15.412 11.369 1.00 92.12 101 THR A C 1
ATOM 791 O O . THR A 1 101 ? -8.183 14.936 12.438 1.00 92.12 101 THR A O 1
ATOM 794 N N . TYR A 1 102 ? -9.821 15.684 11.090 1.00 93.75 102 TYR A N 1
ATOM 795 C CA . TYR A 1 102 ? -10.910 15.418 12.029 1.00 93.75 102 TYR A CA 1
ATOM 796 C C . TYR A 1 102 ? -10.955 13.940 12.448 1.00 93.75 102 TYR A C 1
ATOM 798 O O . TYR A 1 102 ? -10.879 13.653 13.637 1.00 93.75 102 TYR A O 1
ATOM 806 N N . LEU A 1 103 ? -11.005 13.001 11.491 1.00 93.19 103 LEU A N 1
ATOM 807 C CA . LEU A 1 103 ? -11.060 11.565 11.803 1.00 93.19 103 LEU A CA 1
ATOM 808 C C . LEU A 1 103 ? -9.875 11.123 12.669 1.00 93.19 103 LEU A C 1
ATOM 810 O O . LEU A 1 103 ? -10.057 10.417 13.659 1.00 93.19 103 LEU A O 1
ATOM 814 N N . LYS A 1 104 ? -8.666 11.553 12.297 1.00 91.12 104 LYS A N 1
ATOM 815 C CA . LYS A 1 104 ? -7.429 11.241 13.010 1.00 91.12 104 LYS A CA 1
ATOM 816 C C . LYS A 1 104 ? -7.440 11.806 14.428 1.00 91.12 104 LYS A C 1
ATOM 818 O O . LYS A 1 104 ? -7.153 11.071 15.364 1.00 91.12 104 LYS A O 1
ATOM 823 N N . ASP A 1 105 ? -7.757 13.086 14.594 1.00 92.44 105 ASP A N 1
ATOM 824 C CA . ASP A 1 105 ? -7.696 13.748 15.898 1.00 92.44 105 ASP A CA 1
ATOM 825 C C . ASP A 1 105 ? -8.768 13.192 16.846 1.00 92.44 105 ASP A C 1
ATOM 827 O O . ASP A 1 105 ? -8.479 12.935 18.011 1.00 92.44 105 ASP A O 1
ATOM 831 N N . THR A 1 106 ? -9.974 12.910 16.341 1.00 92.81 106 THR A N 1
ATOM 832 C CA . THR A 1 106 ? -11.031 12.248 17.119 1.00 92.81 106 THR A CA 1
ATOM 833 C C . THR A 1 106 ? -10.601 10.845 17.562 1.00 92.81 106 THR A C 1
ATOM 835 O O . THR A 1 106 ? -10.698 10.528 18.744 1.00 92.81 106 THR A O 1
ATOM 838 N N . LEU A 1 107 ? -10.021 10.038 16.663 1.00 91.38 107 LEU A N 1
ATOM 839 C CA . LEU A 1 107 ? -9.494 8.712 17.016 1.00 91.38 107 LEU A CA 1
ATOM 840 C C . LEU A 1 107 ? -8.357 8.770 18.043 1.00 91.38 107 LEU A C 1
ATOM 842 O O . LEU A 1 107 ? -8.315 7.960 18.968 1.00 91.38 107 LEU A O 1
ATOM 846 N N . LEU A 1 108 ? -7.420 9.708 17.887 1.00 88.06 108 LEU A N 1
ATOM 847 C CA . LEU A 1 108 ? -6.289 9.859 18.806 1.00 88.06 108 LEU A CA 1
ATOM 848 C C . LEU A 1 108 ? -6.724 10.319 20.204 1.00 88.06 108 LEU A C 1
ATOM 850 O O . LEU A 1 108 ? -6.037 9.998 21.171 1.00 88.06 108 LEU A O 1
ATOM 854 N N . ASN A 1 109 ? -7.870 10.993 20.310 1.00 90.25 109 ASN A N 1
ATOM 855 C CA . ASN A 1 109 ? -8.491 11.389 21.574 1.00 90.25 109 ASN A CA 1
ATOM 856 C C . ASN A 1 109 ? -9.416 10.311 22.174 1.00 90.25 109 ASN A C 1
ATOM 858 O O . ASN A 1 109 ? -10.151 10.611 23.110 1.00 90.25 109 ASN A O 1
ATOM 862 N N . ASP A 1 110 ? -9.389 9.074 21.660 1.00 86.12 110 ASP A N 1
ATOM 863 C CA . ASP A 1 110 ? -10.264 7.972 22.099 1.00 86.12 110 ASP A CA 1
ATOM 864 C C . ASP A 1 110 ? -11.769 8.261 21.920 1.00 86.12 110 ASP A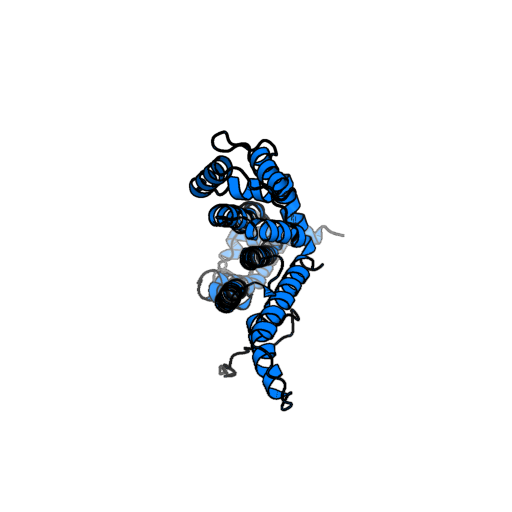 C 1
ATOM 866 O O . ASP A 1 110 ? -12.624 7.664 22.577 1.00 86.12 110 ASP A O 1
ATOM 870 N N . GLU A 1 111 ? -12.110 9.160 20.996 1.00 89.62 111 GLU A N 1
ATOM 871 C CA . GLU A 1 111 ? -13.483 9.501 20.643 1.00 89.62 111 GLU A CA 1
ATOM 872 C C . GLU A 1 111 ? -13.913 8.789 19.349 1.00 89.62 111 GLU A C 1
ATOM 874 O O . GLU A 1 111 ? -13.101 8.456 18.480 1.00 89.62 111 GLU A O 1
ATOM 879 N N . ARG A 1 112 ? -15.225 8.573 19.187 1.00 88.56 112 ARG A N 1
ATOM 880 C CA . ARG A 1 112 ? -15.795 8.043 17.941 1.00 88.56 112 ARG A CA 1
ATOM 881 C C . ARG A 1 112 ? -16.011 9.187 16.943 1.00 88.56 112 ARG A C 1
ATOM 883 O O . ARG A 1 112 ? -16.761 10.115 17.258 1.00 88.56 112 ARG A O 1
ATOM 890 N N . PRO A 1 113 ? -15.432 9.118 15.730 1.00 92.62 113 PRO A N 1
ATOM 891 C CA . PRO A 1 113 ? -15.786 10.045 14.663 1.00 92.62 113 PRO A CA 1
ATOM 892 C C . PRO A 1 113 ? -17.274 9.966 14.334 1.00 92.62 113 PRO A C 1
ATOM 894 O O . PRO A 1 113 ? -17.850 8.880 14.341 1.00 92.62 113 PRO A O 1
ATOM 897 N N . LYS A 1 114 ? -17.900 11.108 14.042 1.00 91.12 114 LYS A N 1
ATOM 898 C CA . LYS A 1 114 ? -19.326 11.129 13.707 1.00 91.12 114 LYS A CA 1
ATOM 899 C C . LYS A 1 114 ? -19.606 10.301 12.449 1.00 91.12 114 LYS A C 1
ATOM 901 O O . LYS A 1 114 ? -18.886 10.409 11.455 1.00 91.12 114 LYS A O 1
ATOM 906 N N . ASP A 1 115 ? -20.675 9.510 12.502 1.00 89.81 115 ASP A N 1
ATOM 907 C CA . ASP A 1 115 ? -21.031 8.564 11.441 1.00 89.81 115 ASP A CA 1
ATOM 908 C C . ASP A 1 115 ? -21.318 9.258 10.101 1.00 89.81 115 ASP A C 1
ATOM 910 O O . ASP A 1 115 ? -20.947 8.727 9.061 1.00 89.81 115 ASP A O 1
ATOM 914 N N . ASP A 1 116 ? -21.880 10.472 10.111 1.00 90.19 116 ASP A N 1
ATOM 915 C CA . ASP A 1 116 ? -22.129 11.275 8.905 1.00 90.19 116 ASP A CA 1
ATOM 916 C C . ASP A 1 116 ? -20.836 11.623 8.151 1.00 90.19 116 ASP A C 1
ATOM 918 O O . ASP A 1 116 ? -20.801 11.601 6.921 1.00 90.19 116 ASP A O 1
ATOM 922 N N . VAL A 1 117 ? -19.746 11.888 8.878 1.00 91.31 117 VAL A N 1
ATOM 923 C CA . VAL A 1 117 ? -18.429 12.149 8.284 1.00 91.31 117 VAL A CA 1
ATOM 924 C C . VAL A 1 117 ? -17.821 10.871 7.708 1.00 91.31 117 VAL A C 1
ATOM 926 O O . VAL A 1 117 ? -17.224 10.906 6.630 1.00 91.31 117 VAL A O 1
ATOM 929 N N . VAL A 1 118 ? -17.969 9.743 8.408 1.00 91.44 118 VAL A N 1
ATOM 930 C CA . VAL A 1 118 ? -17.480 8.437 7.938 1.00 91.44 118 VAL A CA 1
ATOM 931 C C . VAL A 1 118 ? -18.247 7.990 6.694 1.00 91.44 118 VAL A C 1
ATOM 933 O O . VAL A 1 118 ? -17.630 7.523 5.739 1.00 91.44 118 VAL A O 1
ATOM 936 N N . ASP A 1 119 ? -19.564 8.188 6.672 1.00 90.62 119 ASP A N 1
ATOM 937 C CA . ASP A 1 119 ? -20.427 7.858 5.540 1.00 90.62 119 ASP A CA 1
ATOM 938 C C . ASP A 1 119 ? -20.107 8.728 4.324 1.00 90.62 119 ASP A C 1
ATOM 940 O O . ASP A 1 119 ? -19.866 8.192 3.242 1.00 90.62 119 ASP A O 1
ATOM 944 N N . ALA A 1 120 ? -19.977 10.046 4.507 1.00 89.56 120 ALA A N 1
ATOM 945 C CA . ALA A 1 120 ? -19.578 10.953 3.432 1.00 89.56 120 ALA A CA 1
ATOM 946 C C . ALA A 1 120 ? -18.200 10.592 2.849 1.00 89.56 120 ALA A C 1
ATOM 948 O O . ALA A 1 120 ? -18.000 10.636 1.633 1.00 89.56 120 ALA A O 1
ATOM 949 N N . LEU A 1 121 ? -17.241 10.202 3.697 1.00 90.75 121 LEU A N 1
ATOM 950 C CA . LEU A 1 121 ? -15.940 9.725 3.233 1.00 90.75 121 LEU A CA 1
ATOM 951 C C . LEU A 1 121 ? -16.057 8.387 2.488 1.00 90.75 121 LEU A C 1
ATOM 953 O O . LEU A 1 121 ? -15.419 8.208 1.453 1.00 90.75 121 LEU A O 1
ATOM 957 N N . GLY A 1 122 ? -16.864 7.454 2.992 1.00 89.12 122 GLY A N 1
ATOM 958 C CA . GLY A 1 122 ? -17.105 6.165 2.349 1.00 89.12 122 GLY A CA 1
ATOM 959 C C . GLY A 1 122 ? -17.700 6.320 0.949 1.00 89.12 122 GLY A C 1
ATOM 960 O O . GLY A 1 122 ? -17.182 5.735 -0.003 1.00 89.12 122 GLY A O 1
ATOM 961 N N . GLU A 1 123 ? -18.729 7.155 0.803 1.00 89.69 123 GLU A N 1
ATOM 962 C CA . GLU A 1 123 ? -19.347 7.480 -0.489 1.00 89.69 123 GLU A CA 1
ATOM 963 C C . GLU A 1 123 ? -18.351 8.141 -1.448 1.00 89.69 123 GLU A C 1
ATOM 965 O O . GLU A 1 123 ? -18.263 7.769 -2.623 1.00 89.69 123 GLU A O 1
ATOM 970 N N . LEU A 1 124 ? -17.539 9.073 -0.943 1.00 88.94 124 LEU A N 1
ATOM 971 C CA . LEU A 1 124 ? -16.489 9.715 -1.726 1.00 88.94 124 LEU A CA 1
ATOM 972 C C . LEU A 1 124 ? -15.478 8.692 -2.266 1.00 88.94 124 LEU A C 1
ATOM 974 O O . LEU A 1 124 ? -15.173 8.691 -3.457 1.00 88.94 124 LEU A O 1
ATOM 978 N N . LEU A 1 125 ? -14.983 7.795 -1.409 1.00 89.25 125 LEU A N 1
ATOM 979 C CA . LEU A 1 125 ? -14.004 6.770 -1.788 1.00 89.25 125 LEU A CA 1
ATOM 980 C C . LEU A 1 125 ? -14.584 5.718 -2.745 1.00 89.25 125 LEU A C 1
ATOM 982 O O . LEU A 1 125 ? -13.835 5.130 -3.521 1.00 89.25 125 LEU A O 1
ATOM 986 N N . GLN A 1 126 ? -15.892 5.457 -2.698 1.00 87.31 126 GLN A N 1
ATOM 987 C CA . GLN A 1 126 ? -16.557 4.528 -3.617 1.00 87.31 126 GLN A CA 1
ATOM 988 C C . GLN A 1 126 ? -16.843 5.155 -4.984 1.00 87.31 126 GLN A C 1
ATOM 990 O O . GLN A 1 126 ? -16.762 4.473 -6.005 1.00 87.31 126 GLN A O 1
ATOM 995 N N . THR A 1 127 ? -17.192 6.442 -5.012 1.00 84.50 127 THR A N 1
ATOM 996 C CA . THR A 1 127 ? -17.518 7.162 -6.252 1.00 84.50 127 THR A CA 1
ATOM 997 C C . THR A 1 127 ? -16.282 7.697 -6.977 1.00 84.50 127 THR A C 1
ATOM 999 O O . THR A 1 127 ? -16.355 8.002 -8.172 1.00 84.50 127 THR A O 1
ATOM 1002 N N . ASP A 1 128 ? -15.134 7.779 -6.300 1.00 81.75 128 ASP A N 1
ATOM 1003 C CA . ASP A 1 128 ? -13.874 8.203 -6.903 1.00 81.75 128 ASP A CA 1
ATOM 1004 C C . ASP A 1 128 ? -13.266 7.130 -7.820 1.00 81.75 128 ASP A C 1
ATOM 1006 O O . ASP A 1 128 ? -12.410 6.330 -7.446 1.00 81.75 128 ASP A O 1
ATOM 1010 N N . THR A 1 129 ? -13.674 7.172 -9.083 1.00 76.75 129 THR A N 1
ATOM 1011 C CA . THR A 1 129 ? -13.144 6.307 -10.151 1.00 76.75 129 THR A CA 1
ATOM 1012 C C . THR A 1 129 ? -11.687 6.598 -10.535 1.00 76.75 129 THR A C 1
ATOM 1014 O O . THR A 1 129 ? -11.069 5.801 -11.242 1.00 76.75 129 THR A O 1
ATOM 1017 N N . THR A 1 130 ? -11.131 7.731 -10.096 1.00 77.06 130 THR A N 1
ATOM 1018 C CA . THR A 1 130 ? -9.766 8.170 -10.434 1.00 77.06 130 THR A CA 1
ATOM 1019 C C . THR A 1 130 ? -8.758 7.933 -9.314 1.00 77.06 130 THR A C 1
ATOM 1021 O O . THR A 1 130 ? -7.559 8.094 -9.541 1.00 77.06 130 THR A O 1
ATOM 1024 N N . TYR A 1 131 ? -9.232 7.538 -8.128 1.00 84.19 131 TYR A N 1
ATOM 1025 C CA . TYR A 1 131 ? -8.439 7.323 -6.912 1.00 84.19 131 TYR A CA 1
ATOM 1026 C C . TYR A 1 131 ? -7.649 8.560 -6.448 1.00 84.19 131 TYR A C 1
ATOM 1028 O O . TYR A 1 131 ? -6.685 8.461 -5.683 1.00 84.19 131 TYR A O 1
ATOM 1036 N N . THR A 1 132 ? -8.060 9.747 -6.900 1.00 85.06 132 THR A N 1
ATOM 1037 C CA . THR A 1 132 ? -7.475 11.032 -6.505 1.00 85.06 132 THR A CA 1
ATOM 1038 C C . THR A 1 132 ? -7.706 11.313 -5.019 1.00 85.06 132 THR A C 1
ATOM 1040 O O . THR A 1 132 ? -6.824 11.845 -4.345 1.00 85.06 132 THR A O 1
ATOM 1043 N N . ALA A 1 133 ? -8.864 10.917 -4.488 1.00 88.31 133 ALA A N 1
ATOM 1044 C CA . ALA A 1 133 ? -9.210 11.016 -3.080 1.00 88.31 133 ALA A CA 1
ATOM 1045 C C . ALA A 1 133 ? -8.307 10.111 -2.243 1.00 88.31 133 ALA A C 1
ATOM 1047 O O . ALA A 1 133 ? -7.728 10.581 -1.269 1.00 88.31 133 ALA A O 1
ATOM 1048 N N . HIS A 1 134 ? -8.107 8.850 -2.647 1.00 91.44 134 HIS A N 1
ATOM 1049 C CA . HIS A 1 134 ? -7.219 7.919 -1.939 1.00 91.44 13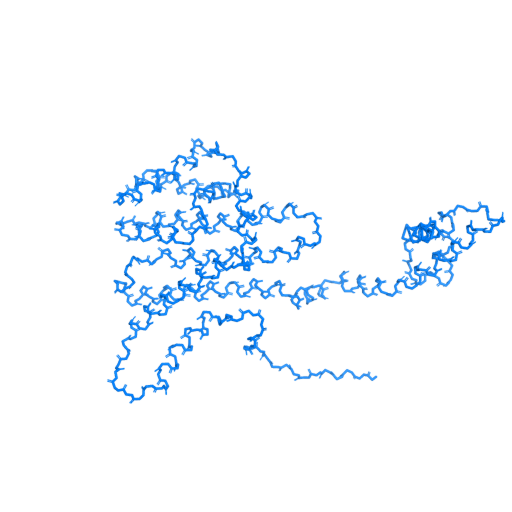4 HIS A CA 1
ATOM 1050 C C . HIS A 1 134 ? -5.781 8.425 -1.891 1.00 91.44 134 HIS A C 1
ATOM 1052 O O . HIS A 1 134 ? -5.173 8.425 -0.825 1.00 91.44 134 HIS A O 1
ATOM 1058 N N . ILE A 1 135 ? -5.248 8.895 -3.023 1.00 89.38 135 ILE A N 1
ATOM 1059 C CA . ILE A 1 135 ? -3.894 9.458 -3.097 1.00 89.38 135 ILE A CA 1
ATOM 1060 C C . ILE A 1 135 ? -3.781 10.723 -2.227 1.00 89.38 135 ILE A C 1
ATOM 1062 O O . ILE A 1 135 ? -2.845 10.856 -1.437 1.00 89.38 135 ILE A O 1
ATOM 1066 N N . GLY A 1 136 ? -4.749 11.640 -2.330 1.00 89.25 136 GLY A N 1
ATOM 1067 C CA . GLY A 1 136 ? -4.770 12.873 -1.542 1.00 89.25 136 GLY A CA 1
ATOM 1068 C C . GLY A 1 136 ? -4.900 12.620 -0.039 1.00 89.25 136 GLY A C 1
ATOM 1069 O O . GLY A 1 136 ? -4.261 13.303 0.756 1.00 89.25 136 GLY A O 1
ATOM 1070 N N . LEU A 1 137 ? -5.676 11.612 0.361 1.00 93.25 137 LEU A N 1
ATOM 1071 C CA . LEU A 1 137 ? -5.824 11.204 1.756 1.00 93.25 137 LEU A CA 1
ATOM 1072 C C . LEU A 1 137 ? -4.595 10.450 2.269 1.00 93.25 137 LEU A C 1
ATOM 1074 O O . LEU A 1 137 ? -4.234 10.649 3.426 1.00 93.25 137 LEU A O 1
ATOM 1078 N N . LEU A 1 138 ? -3.900 9.670 1.428 1.00 93.44 138 LEU A N 1
ATOM 1079 C CA . LEU A 1 138 ? -2.656 8.989 1.813 1.00 93.44 138 LEU A CA 1
ATOM 1080 C C . LEU A 1 138 ? -1.602 9.982 2.321 1.00 93.44 138 LEU A C 1
ATOM 1082 O O . LEU A 1 138 ? -0.884 9.689 3.274 1.00 93.44 138 LEU A O 1
ATOM 1086 N N . LYS A 1 139 ? -1.554 11.189 1.738 1.00 91.38 139 LYS A N 1
ATOM 1087 C CA . LYS A 1 139 ? -0.690 12.284 2.209 1.00 91.38 139 LYS A CA 1
ATOM 1088 C C . LYS A 1 139 ? -0.883 12.579 3.700 1.00 91.38 139 LYS A C 1
ATOM 1090 O O . LYS A 1 139 ? 0.093 12.803 4.409 1.00 91.38 139 LYS A O 1
ATOM 1095 N N . PHE A 1 140 ? -2.131 12.591 4.166 1.00 91.62 140 PHE A N 1
ATOM 1096 C CA . PHE A 1 140 ? -2.480 12.885 5.560 1.00 91.62 140 PHE A CA 1
ATOM 1097 C C . PHE A 1 140 ? -2.498 11.633 6.444 1.00 91.62 140 PHE A C 1
ATOM 1099 O O . PHE A 1 140 ? -2.278 11.744 7.649 1.00 91.62 140 PHE A O 1
ATOM 1106 N N . TYR A 1 141 ? -2.728 10.465 5.842 1.00 93.12 141 TYR A N 1
ATOM 1107 C CA . TYR A 1 141 ? -2.626 9.143 6.462 1.00 93.12 141 TYR A CA 1
ATOM 1108 C C . TYR A 1 141 ? -1.192 8.836 6.912 1.00 93.12 141 TYR A C 1
ATOM 1110 O O . TYR A 1 141 ? -0.980 8.308 8.000 1.00 93.12 141 TYR A O 1
ATOM 1118 N N . GLY A 1 142 ? -0.206 9.225 6.098 1.00 90.88 142 GLY A N 1
ATOM 1119 C CA . GLY A 1 142 ? 1.211 8.997 6.361 1.00 90.88 142 GLY A CA 1
ATOM 1120 C C . GLY A 1 142 ? 1.674 7.587 5.990 1.00 90.88 142 GLY A C 1
ATOM 1121 O O . GLY A 1 142 ? 0.897 6.741 5.560 1.00 90.88 142 GLY A O 1
ATOM 1122 N N . LEU A 1 143 ? 2.978 7.343 6.124 1.00 91.50 143 LEU A N 1
ATOM 1123 C CA . LEU A 1 143 ? 3.602 6.062 5.765 1.00 91.50 143 LEU A CA 1
ATOM 1124 C C . LEU A 1 143 ? 4.219 5.334 6.961 1.00 91.50 143 LEU A C 1
ATOM 1126 O O . LEU A 1 143 ? 4.833 4.293 6.768 1.00 91.50 143 LEU A O 1
ATOM 1130 N N . ASP A 1 144 ? 4.104 5.888 8.170 1.00 91.19 144 ASP A N 1
ATOM 1131 C CA . ASP A 1 144 ? 4.735 5.348 9.374 1.00 91.19 144 ASP A CA 1
ATOM 1132 C C . ASP A 1 144 ? 3.945 4.141 9.920 1.00 91.19 144 ASP A C 1
ATOM 1134 O O . ASP A 1 144 ? 2.829 4.334 10.413 1.00 91.19 144 ASP A O 1
ATOM 1138 N N . PRO A 1 145 ? 4.503 2.913 9.882 1.00 91.38 145 PRO A N 1
ATOM 1139 C CA . PRO A 1 145 ? 3.818 1.708 10.346 1.00 91.38 145 PRO A CA 1
ATOM 1140 C C . PRO A 1 145 ? 3.253 1.830 11.765 1.00 91.38 145 PRO A C 1
ATOM 1142 O O . PRO A 1 145 ? 2.084 1.529 11.992 1.00 91.38 145 PRO A O 1
ATOM 1145 N N . LYS A 1 146 ? 4.035 2.365 12.711 1.00 90.81 146 LYS A N 1
ATOM 1146 C CA . LYS A 1 146 ? 3.605 2.523 14.111 1.00 90.81 146 LYS A CA 1
ATOM 1147 C C . LYS A 1 146 ? 2.366 3.401 14.245 1.00 90.81 146 LYS A C 1
ATOM 1149 O O . LYS A 1 146 ? 1.425 3.037 14.944 1.00 90.81 146 LYS A O 1
ATOM 1154 N N . THR A 1 147 ? 2.354 4.542 13.563 1.00 91.50 147 THR A N 1
ATOM 1155 C CA . THR A 1 147 ? 1.200 5.447 13.546 1.00 91.50 147 THR A CA 1
ATOM 1156 C C . THR A 1 147 ? -0.031 4.766 12.942 1.00 91.50 147 THR A C 1
ATOM 1158 O O . THR A 1 147 ? -1.123 4.853 13.501 1.00 91.50 147 THR A O 1
ATOM 1161 N N . ILE A 1 148 ? 0.147 4.028 11.844 1.00 94.06 148 ILE A N 1
ATOM 1162 C CA . ILE A 1 148 ? -0.929 3.288 11.175 1.00 94.06 148 ILE A CA 1
ATOM 1163 C C . ILE A 1 148 ? -1.514 2.208 12.093 1.00 94.06 148 ILE A C 1
ATOM 1165 O O . ILE A 1 148 ? -2.735 2.078 12.194 1.00 94.06 148 ILE A O 1
ATOM 1169 N N . LYS A 1 149 ? -0.662 1.463 12.803 1.00 93.06 149 LYS A N 1
ATOM 1170 C CA . LYS A 1 149 ? -1.089 0.470 13.794 1.00 93.06 149 LYS A CA 1
ATOM 1171 C C . LYS A 1 149 ? -1.937 1.102 14.893 1.00 93.06 149 LYS A C 1
ATOM 1173 O O . LYS A 1 149 ? -3.007 0.582 15.187 1.00 93.06 149 LYS A O 1
ATOM 1178 N N . ILE A 1 150 ? -1.521 2.255 15.424 1.00 92.69 150 ILE A N 1
ATOM 1179 C CA . ILE A 1 150 ? -2.292 2.997 16.434 1.00 92.69 150 ILE A CA 1
ATOM 1180 C C . ILE A 1 150 ? -3.688 3.355 15.909 1.00 92.69 150 ILE A C 1
ATOM 1182 O O . ILE A 1 150 ? -4.660 3.227 16.650 1.00 92.69 150 ILE A O 1
ATOM 1186 N N . TYR A 1 151 ? -3.826 3.760 14.639 1.00 93.75 151 TYR A N 1
ATOM 1187 C CA . TYR A 1 151 ? -5.150 4.027 14.064 1.00 93.75 151 TYR A CA 1
ATOM 1188 C C . TYR A 1 151 ? -6.056 2.802 14.150 1.00 93.75 151 TYR A C 1
ATOM 1190 O O . TYR A 1 151 ? -7.174 2.910 14.649 1.00 93.75 151 TYR A O 1
ATOM 1198 N N . PHE A 1 152 ? -5.582 1.635 13.717 1.00 94.44 152 PHE A N 1
ATOM 1199 C CA . PHE A 1 152 ? -6.402 0.426 13.742 1.00 94.44 152 PHE A CA 1
ATOM 1200 C C . PHE A 1 152 ? -6.628 -0.123 15.149 1.00 94.44 152 PHE A C 1
ATOM 1202 O O . PHE A 1 152 ? -7.728 -0.589 15.424 1.00 94.44 152 PHE A O 1
ATOM 1209 N N . GLU A 1 153 ? -5.672 0.006 16.069 1.00 92.75 153 GLU A N 1
ATOM 1210 C CA . GLU A 1 153 ? -5.885 -0.314 17.486 1.00 92.75 153 GLU A CA 1
ATOM 1211 C C . GLU A 1 153 ? -7.032 0.518 18.078 1.00 92.75 153 GLU A C 1
ATOM 1213 O O . GLU A 1 153 ? -7.914 -0.030 18.739 1.00 92.75 153 GLU A O 1
ATOM 1218 N N . LYS A 1 154 ? -7.063 1.830 17.798 1.00 92.56 154 LYS A N 1
ATOM 1219 C CA . LYS A 1 154 ? -8.140 2.732 18.239 1.00 92.56 154 LYS A CA 1
ATOM 1220 C C . LYS A 1 154 ? -9.470 2.380 17.574 1.00 92.56 154 LYS A C 1
ATOM 1222 O O . LYS A 1 154 ? -10.473 2.251 18.267 1.00 92.56 154 LYS A O 1
ATOM 1227 N N . ILE A 1 155 ? -9.476 2.155 16.257 1.00 93.94 155 ILE A N 1
ATOM 1228 C CA . ILE A 1 155 ? -10.678 1.770 15.499 1.00 93.94 155 ILE A CA 1
ATOM 1229 C C . ILE A 1 155 ? -11.258 0.450 16.028 1.00 93.94 155 ILE A C 1
ATOM 1231 O O . ILE A 1 155 ? -12.462 0.371 16.254 1.00 93.94 155 ILE A O 1
ATOM 1235 N N . ASN A 1 156 ? -10.418 -0.558 16.281 1.00 91.25 156 ASN A N 1
ATOM 1236 C CA . ASN A 1 156 ? -10.832 -1.872 16.780 1.00 91.25 156 ASN A CA 1
ATOM 1237 C C . ASN A 1 156 ? -11.481 -1.822 18.172 1.00 91.25 156 ASN A C 1
ATOM 1239 O O . ASN A 1 156 ? -12.281 -2.698 18.494 1.00 91.25 156 ASN A O 1
ATOM 1243 N N . ASN A 1 157 ? -11.184 -0.795 18.972 1.00 89.56 157 ASN A N 1
ATOM 1244 C CA . ASN A 1 157 ? -11.794 -0.594 20.287 1.00 89.56 157 ASN A CA 1
ATOM 1245 C C . ASN A 1 157 ? -13.163 0.113 20.227 1.00 89.56 157 ASN A C 1
ATOM 1247 O O . ASN A 1 157 ? -13.873 0.149 21.232 1.00 89.56 157 ASN A O 1
ATOM 1251 N N . LEU A 1 158 ? -13.555 0.670 19.075 1.00 89.50 158 LEU A N 1
ATOM 1252 C CA . LEU A 1 158 ? -14.869 1.286 18.884 1.00 89.50 158 LEU A CA 1
ATOM 1253 C C . LEU A 1 158 ? -15.932 0.227 18.557 1.00 89.50 158 LEU A C 1
ATOM 1255 O O . LEU A 1 158 ? -15.657 -0.750 17.862 1.00 89.50 158 LEU A O 1
ATOM 1259 N N . GLN A 1 159 ? -17.172 0.446 18.996 1.00 86.19 159 GLN A N 1
ATOM 1260 C CA . GLN A 1 159 ? -18.329 -0.327 18.521 1.00 86.19 159 GLN A CA 1
ATOM 1261 C C . GLN A 1 159 ? -18.654 0.026 17.059 1.00 86.19 159 GLN A C 1
ATOM 1263 O O . GLN A 1 159 ? -18.416 1.159 16.646 1.00 86.19 159 GLN A O 1
ATOM 1268 N N . ASP A 1 160 ? -19.213 -0.917 16.291 1.00 85.62 160 ASP A N 1
ATOM 1269 C CA . ASP A 1 160 ? -19.655 -0.740 14.891 1.00 85.62 160 ASP A CA 1
ATOM 1270 C C . ASP A 1 160 ? -18.615 -0.072 13.967 1.00 85.62 160 ASP A C 1
ATOM 1272 O O . ASP A 1 160 ? -18.907 0.853 13.209 1.00 85.62 160 ASP A O 1
ATOM 1276 N N . ASN A 1 161 ? -17.369 -0.537 14.042 1.00 89.69 161 ASN A N 1
ATOM 1277 C CA . ASN A 1 161 ? -16.207 0.121 13.437 1.00 89.69 161 ASN A CA 1
ATOM 1278 C C . ASN A 1 161 ? -15.910 -0.269 11.971 1.00 89.69 161 ASN A C 1
ATOM 1280 O O . ASN A 1 161 ? -14.982 0.270 11.364 1.00 89.69 161 ASN A O 1
ATOM 1284 N N . GLU A 1 162 ? -16.705 -1.159 11.372 1.00 90.56 162 GLU A N 1
ATOM 1285 C CA . GLU A 1 162 ? -16.435 -1.763 10.056 1.00 90.56 162 GLU A CA 1
ATOM 1286 C C . GLU A 1 162 ? -16.322 -0.738 8.916 1.00 90.56 162 GLU A C 1
ATOM 1288 O O . GLU A 1 162 ? -15.427 -0.827 8.073 1.00 90.56 162 GLU A O 1
ATOM 1293 N N . LYS A 1 163 ? -17.173 0.296 8.905 1.00 91.44 163 LYS A N 1
ATOM 1294 C CA . LYS A 1 163 ? -17.094 1.364 7.893 1.00 91.44 163 LYS A CA 1
ATOM 1295 C C . LYS A 1 163 ? -15.798 2.164 8.008 1.00 91.44 163 LYS A C 1
ATOM 1297 O O . LYS A 1 163 ? -15.177 2.503 7.000 1.00 91.44 163 LYS A O 1
ATOM 1302 N N . LEU A 1 164 ? -15.372 2.443 9.238 1.00 92.38 164 LEU A N 1
ATOM 1303 C CA . LEU A 1 164 ? -14.160 3.207 9.507 1.00 92.38 164 LEU A CA 1
ATOM 1304 C C . LEU A 1 164 ? -12.911 2.394 9.146 1.00 92.38 164 LEU A C 1
ATOM 1306 O O . LEU A 1 164 ? -12.020 2.920 8.477 1.00 92.38 164 LEU A O 1
ATOM 1310 N N . LYS A 1 165 ? -12.895 1.094 9.480 1.00 93.25 165 LYS A N 1
ATOM 1311 C CA . LYS A 1 165 ? -11.880 0.141 9.004 1.00 93.25 165 LYS A CA 1
ATOM 1312 C C . LYS A 1 165 ? -11.791 0.129 7.485 1.00 93.25 165 LYS A C 1
ATOM 1314 O O . LYS A 1 165 ? -10.693 0.237 6.938 1.00 93.25 165 LYS A O 1
ATOM 1319 N N . ALA A 1 166 ? -12.928 0.021 6.799 1.00 92.12 166 ALA A N 1
ATOM 1320 C CA . ALA A 1 166 ? -12.978 0.004 5.342 1.00 92.12 166 ALA A CA 1
ATOM 1321 C C . ALA A 1 166 ? -12.417 1.304 4.744 1.00 92.12 166 ALA A C 1
ATOM 1323 O O . ALA A 1 166 ? -11.627 1.250 3.806 1.00 92.12 166 ALA A O 1
ATOM 1324 N N . CYS A 1 167 ? -12.744 2.466 5.319 1.00 93.12 167 CYS A N 1
ATOM 1325 C CA . CYS A 1 167 ? -12.194 3.748 4.873 1.00 93.12 167 CYS A CA 1
ATOM 1326 C C . CYS A 1 167 ? -10.673 3.821 5.069 1.00 93.12 167 CYS A C 1
ATOM 1328 O O . CYS A 1 167 ? -9.945 4.099 4.117 1.00 93.12 167 CYS A O 1
ATOM 1330 N N . PHE A 1 168 ? -10.176 3.537 6.278 1.00 95.12 168 PHE A N 1
ATOM 1331 C CA . PHE A 1 168 ? -8.745 3.625 6.593 1.00 95.12 168 PHE A CA 1
ATOM 1332 C C . PHE A 1 168 ? -7.912 2.614 5.797 1.00 95.12 168 PHE A C 1
ATOM 1334 O O . PHE A 1 168 ? -6.865 2.974 5.256 1.00 95.12 168 PHE A O 1
ATOM 1341 N N . SER A 1 169 ? -8.381 1.370 5.678 1.00 94.56 169 SER A N 1
ATOM 1342 C CA . SER A 1 169 ? -7.705 0.338 4.881 1.00 94.56 169 SER A CA 1
ATOM 1343 C C . SER A 1 169 ? -7.703 0.685 3.392 1.00 94.56 169 SER A C 1
ATOM 1345 O O . SER A 1 169 ? -6.664 0.580 2.744 1.00 94.56 169 SER A O 1
ATOM 1347 N N . SER A 1 170 ? -8.824 1.181 2.860 1.00 93.88 170 SER A N 1
ATOM 1348 C CA . SER A 1 170 ? -8.944 1.647 1.475 1.00 93.88 170 SER A CA 1
ATOM 1349 C C . SER A 1 170 ? -7.959 2.777 1.167 1.00 93.88 170 SER A C 1
ATOM 1351 O O . SER A 1 170 ? -7.231 2.692 0.176 1.00 93.88 170 SER A O 1
ATOM 1353 N N . ILE A 1 171 ? -7.862 3.795 2.033 1.00 94.56 171 ILE A N 1
ATOM 1354 C CA . ILE A 1 171 ? -6.904 4.903 1.876 1.00 94.56 171 ILE A CA 1
ATOM 1355 C C . ILE A 1 171 ? -5.468 4.374 1.836 1.00 94.56 171 ILE A C 1
ATOM 1357 O O . ILE A 1 171 ? -4.738 4.689 0.899 1.00 94.56 171 ILE A O 1
ATOM 1361 N N . GLY A 1 172 ? -5.073 3.541 2.804 1.00 94.75 172 GLY A N 1
ATOM 1362 C CA . GLY A 1 172 ? -3.720 2.985 2.859 1.00 94.75 172 GLY A CA 1
ATOM 1363 C C . GLY A 1 172 ? -3.387 2.110 1.645 1.00 94.75 172 GLY A C 1
ATOM 1364 O O . GLY A 1 172 ? -2.376 2.322 0.978 1.00 94.75 172 GLY A O 1
ATOM 1365 N N . ILE A 1 173 ? -4.252 1.147 1.318 1.00 92.50 173 ILE A N 1
ATOM 1366 C CA . ILE A 1 173 ? -4.009 0.146 0.269 1.00 92.50 173 ILE A CA 1
ATOM 1367 C C . ILE A 1 173 ? -4.092 0.768 -1.125 1.00 92.50 173 ILE A C 1
ATOM 1369 O O . ILE A 1 173 ? -3.154 0.655 -1.919 1.00 92.50 173 ILE A O 1
ATOM 1373 N N . PHE A 1 174 ? -5.217 1.406 -1.454 1.00 91.31 174 PHE A N 1
ATOM 1374 C CA . PHE A 1 174 ? -5.411 1.966 -2.788 1.00 91.31 174 PHE A CA 1
ATOM 1375 C C . PHE A 1 174 ? -4.588 3.232 -2.964 1.00 91.31 174 PHE A C 1
ATOM 1377 O O . PHE A 1 174 ? -3.942 3.369 -3.998 1.00 91.31 174 PHE A O 1
ATOM 1384 N N . GLY A 1 175 ? -4.509 4.103 -1.956 1.00 91.69 175 GLY A N 1
ATOM 1385 C CA . GLY A 1 175 ? -3.657 5.287 -2.026 1.00 91.69 175 GLY A CA 1
ATOM 1386 C C . GLY A 1 175 ? -2.220 4.914 -2.379 1.00 91.69 175 GLY A C 1
ATOM 1387 O O . GLY A 1 175 ? -1.665 5.485 -3.317 1.00 91.69 175 GLY A O 1
ATOM 1388 N N . MET A 1 176 ? -1.642 3.915 -1.698 1.00 91.81 176 MET A N 1
ATOM 1389 C CA . MET A 1 176 ? -0.273 3.457 -1.959 1.00 91.81 176 MET A CA 1
ATOM 1390 C C . MET A 1 176 ? -0.110 2.863 -3.366 1.00 91.81 176 MET A C 1
ATOM 1392 O O . MET A 1 176 ? 0.788 3.242 -4.120 1.00 91.81 176 MET A O 1
ATOM 1396 N N . ARG A 1 177 ? -1.001 1.951 -3.765 1.00 88.88 177 ARG A N 1
ATOM 1397 C CA . ARG A 1 177 ? -0.943 1.339 -5.101 1.00 88.88 177 ARG A CA 1
ATOM 1398 C C . ARG A 1 177 ? -1.077 2.381 -6.210 1.00 88.88 177 ARG A C 1
ATOM 1400 O O . ARG A 1 177 ? -0.328 2.343 -7.185 1.00 88.88 177 ARG A O 1
ATOM 1407 N N . PHE A 1 178 ? -1.997 3.330 -6.057 1.00 86.62 178 PHE A N 1
ATOM 1408 C CA . PHE A 1 178 ? -2.261 4.339 -7.075 1.00 86.62 178 PHE A CA 1
ATOM 1409 C C . PHE A 1 178 ? -1.230 5.461 -7.092 1.00 86.62 178 PHE A C 1
ATOM 1411 O O . PHE A 1 178 ? -0.924 5.921 -8.187 1.00 86.62 178 PHE A O 1
ATOM 1418 N N . ILE A 1 179 ? -0.622 5.864 -5.968 1.00 85.88 179 ILE A N 1
ATOM 1419 C CA . ILE A 1 179 ? 0.517 6.794 -6.034 1.00 85.88 179 ILE A CA 1
ATOM 1420 C C . ILE A 1 179 ? 1.687 6.137 -6.770 1.00 85.88 179 ILE A C 1
ATOM 1422 O O . ILE A 1 179 ? 2.289 6.767 -7.632 1.00 85.88 179 ILE A O 1
ATOM 1426 N N . ILE A 1 180 ? 1.952 4.846 -6.544 1.00 83.69 180 ILE A N 1
ATOM 1427 C CA . ILE A 1 180 ? 3.001 4.133 -7.280 1.00 83.69 180 ILE A CA 1
ATOM 1428 C C . ILE A 1 180 ? 2.673 4.063 -8.778 1.00 83.69 180 ILE A C 1
ATOM 1430 O O . ILE A 1 180 ? 3.526 4.364 -9.611 1.00 83.69 180 ILE A O 1
ATOM 1434 N N . ILE A 1 181 ? 1.437 3.721 -9.146 1.00 77.06 181 ILE A N 1
ATOM 1435 C CA . ILE A 1 181 ? 1.033 3.639 -10.557 1.00 77.06 181 ILE A CA 1
ATOM 1436 C C . ILE A 1 181 ? 1.042 5.021 -11.225 1.00 77.06 181 ILE A C 1
ATOM 1438 O O . ILE A 1 181 ? 1.646 5.187 -12.284 1.00 77.06 181 ILE A O 1
ATOM 1442 N N . ASN A 1 182 ? 0.398 6.017 -10.620 1.00 70.19 182 ASN A N 1
ATOM 1443 C CA . ASN A 1 182 ? 0.185 7.322 -11.238 1.00 70.19 182 ASN A CA 1
ATOM 1444 C C . ASN A 1 182 ? 1.417 8.217 -11.166 1.00 70.19 182 ASN A C 1
ATOM 1446 O O . ASN A 1 182 ? 1.661 8.948 -12.119 1.00 70.19 182 ASN A O 1
ATOM 1450 N N . TYR A 1 183 ? 2.200 8.172 -10.088 1.00 64.00 183 TYR A N 1
ATOM 1451 C CA . TYR A 1 183 ? 3.373 9.032 -9.932 1.00 64.00 183 TYR A CA 1
ATOM 1452 C C . TYR A 1 183 ? 4.631 8.379 -10.499 1.00 64.00 183 TYR A C 1
ATOM 1454 O O . TYR A 1 183 ? 5.354 9.000 -11.265 1.00 64.00 183 TYR A O 1
ATOM 1462 N N . LEU A 1 184 ? 4.894 7.105 -10.210 1.00 63.66 184 LEU A N 1
ATOM 1463 C CA . LEU A 1 184 ? 6.184 6.518 -10.581 1.00 63.66 184 LEU A CA 1
ATOM 1464 C C . LEU A 1 184 ? 6.185 5.999 -12.023 1.00 63.66 184 LEU A C 1
ATOM 1466 O O . LEU A 1 184 ? 7.123 6.263 -12.765 1.00 63.66 184 LEU A O 1
ATOM 1470 N N . ILE A 1 185 ? 5.118 5.345 -12.494 1.00 57.09 185 ILE A N 1
ATOM 1471 C CA . ILE A 1 185 ? 5.110 4.779 -13.861 1.00 57.09 185 ILE A CA 1
ATOM 1472 C C . ILE A 1 185 ? 5.037 5.869 -14.937 1.00 57.09 185 ILE A C 1
ATOM 1474 O O . ILE A 1 185 ? 5.621 5.710 -16.010 1.00 57.09 185 ILE A O 1
ATOM 1478 N N . THR A 1 186 ? 4.333 6.972 -14.671 1.00 58.69 186 THR A N 1
ATOM 1479 C CA . THR A 1 186 ? 4.101 8.018 -15.680 1.00 58.69 186 THR A CA 1
ATOM 1480 C C . THR A 1 186 ? 5.231 9.048 -15.764 1.00 58.69 186 THR A C 1
ATOM 1482 O O . THR A 1 186 ? 5.402 9.661 -16.817 1.00 58.69 186 THR A O 1
ATOM 1485 N N . GLN A 1 187 ? 6.029 9.211 -14.701 1.00 58.06 187 GLN A N 1
ATOM 1486 C CA . GLN A 1 187 ? 7.116 10.200 -14.633 1.00 58.06 187 GLN A CA 1
ATOM 1487 C C . GLN A 1 187 ? 8.494 9.623 -15.004 1.00 58.06 187 GLN A C 1
ATOM 1489 O O . GLN A 1 187 ? 9.417 10.380 -15.301 1.00 58.06 187 GLN A O 1
ATOM 1494 N N . PHE A 1 188 ? 8.658 8.296 -15.043 1.00 61.09 188 PHE A N 1
ATOM 1495 C CA . PHE A 1 188 ? 9.932 7.664 -15.399 1.00 61.09 188 PHE A CA 1
ATOM 1496 C C . PHE A 1 188 ? 10.273 7.840 -16.883 1.00 61.09 188 PHE A C 1
ATOM 1498 O O . PHE A 1 188 ? 9.703 7.205 -17.774 1.00 61.09 188 PHE A O 1
ATOM 1505 N N . THR A 1 189 ? 11.267 8.683 -17.156 1.00 55.66 189 THR A N 1
ATOM 1506 C CA . THR A 1 189 ? 11.721 9.003 -18.518 1.00 55.66 189 THR A CA 1
ATOM 1507 C C . THR A 1 189 ? 12.938 8.175 -18.941 1.00 55.66 189 THR A C 1
ATOM 1509 O O . THR A 1 189 ? 13.182 7.979 -20.136 1.00 55.66 189 THR A O 1
ATOM 1512 N N . SER A 1 190 ? 13.684 7.611 -17.989 1.00 55.44 190 SER A N 1
ATOM 1513 C CA . SER A 1 190 ? 14.938 6.892 -18.223 1.00 55.44 190 SER A CA 1
ATOM 1514 C C . SER A 1 190 ? 14.821 5.364 -18.068 1.00 55.44 190 SER A C 1
ATOM 1516 O O . SER A 1 190 ? 13.828 4.801 -17.607 1.00 55.44 190 SER A O 1
ATOM 1518 N N . LYS A 1 191 ? 15.857 4.639 -18.514 1.00 48.97 191 LYS A N 1
ATOM 1519 C CA . LYS A 1 191 ? 15.942 3.171 -18.393 1.00 48.97 191 LYS A CA 1
ATOM 1520 C C . LYS A 1 191 ? 16.257 2.717 -16.956 1.00 48.97 191 LYS A C 1
ATOM 1522 O O . LYS A 1 191 ? 15.757 1.680 -16.545 1.00 48.97 191 LYS A O 1
ATOM 1527 N N . ILE A 1 192 ? 17.041 3.501 -16.213 1.00 50.03 192 ILE A N 1
ATOM 1528 C CA . ILE A 1 192 ? 17.432 3.215 -14.819 1.00 50.03 192 ILE A CA 1
ATOM 1529 C C . ILE A 1 192 ? 16.210 3.303 -13.893 1.00 50.03 192 ILE A C 1
ATOM 1531 O O . ILE A 1 192 ? 16.036 2.483 -12.999 1.00 50.03 192 ILE A O 1
ATOM 1535 N N . GLU A 1 193 ? 15.303 4.240 -14.157 1.00 56.75 193 GLU A N 1
ATOM 1536 C CA . GLU A 1 193 ? 14.043 4.361 -13.416 1.00 56.75 193 GLU A CA 1
ATOM 1537 C C . GLU A 1 193 ? 13.092 3.178 -13.667 1.00 56.75 193 GLU A C 1
ATOM 1539 O O . GLU A 1 193 ? 12.417 2.711 -12.752 1.00 56.75 193 GLU A O 1
ATOM 1544 N N . ARG A 1 194 ? 13.109 2.602 -14.878 1.00 57.78 194 ARG A N 1
ATOM 1545 C CA . ARG A 1 194 ? 12.370 1.363 -15.181 1.00 57.78 194 ARG A CA 1
ATOM 1546 C C . ARG A 1 194 ? 12.881 0.143 -14.419 1.00 57.78 194 ARG A C 1
ATOM 1548 O O . ARG A 1 194 ? 12.092 -0.761 -14.169 1.00 57.78 194 ARG A O 1
ATOM 1555 N N . GLU A 1 195 ? 14.161 0.107 -14.058 1.00 57.75 195 GLU A N 1
ATOM 1556 C CA . GLU A 1 195 ? 14.722 -0.964 -13.223 1.00 57.75 195 GLU A CA 1
ATOM 1557 C C . GLU A 1 195 ? 14.273 -0.819 -11.757 1.00 57.75 195 GLU A C 1
ATOM 1559 O O . GLU A 1 195 ? 14.025 -1.827 -11.105 1.00 57.75 195 GLU A O 1
ATOM 1564 N N . ARG A 1 196 ? 14.035 0.412 -11.277 1.00 67.50 196 ARG A N 1
ATOM 1565 C CA . ARG A 1 196 ? 13.503 0.688 -9.925 1.00 67.50 196 ARG A CA 1
ATOM 1566 C C . ARG A 1 196 ? 11.991 0.521 -9.787 1.00 67.50 196 ARG A C 1
ATOM 1568 O O . ARG A 1 196 ? 11.495 0.366 -8.679 1.00 67.50 196 ARG A O 1
ATOM 1575 N N . HIS A 1 197 ? 11.243 0.540 -10.891 1.00 71.06 197 HIS A N 1
ATOM 1576 C CA . HIS A 1 197 ? 9.787 0.338 -10.897 1.00 71.06 197 HIS A CA 1
ATOM 1577 C C . HIS A 1 197 ? 9.353 -0.917 -10.127 1.00 71.06 197 HIS A C 1
ATOM 1579 O O . HIS A 1 197 ? 8.323 -0.918 -9.454 1.00 71.06 197 HIS A O 1
ATOM 1585 N N . PHE A 1 198 ? 10.151 -1.978 -10.226 1.00 73.69 198 PHE A N 1
ATOM 1586 C CA . PHE A 1 198 ? 9.915 -3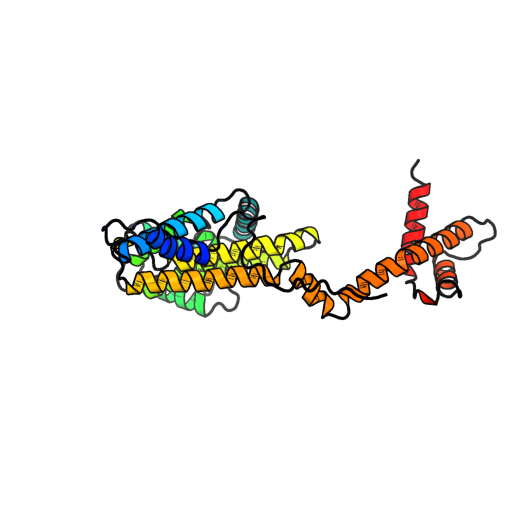.209 -9.495 1.00 73.69 198 PHE A CA 1
ATOM 1587 C C . PHE A 1 198 ? 9.974 -3.009 -7.980 1.00 73.69 198 PHE A C 1
ATOM 1589 O O . PHE A 1 198 ? 9.041 -3.395 -7.281 1.00 73.69 198 PHE A O 1
ATOM 1596 N N . ASP A 1 199 ? 11.028 -2.356 -7.493 1.00 75.69 199 ASP A N 1
ATOM 1597 C CA . ASP A 1 199 ? 11.243 -2.122 -6.065 1.00 75.69 199 ASP A CA 1
ATOM 1598 C C . ASP A 1 199 ? 10.081 -1.323 -5.462 1.00 75.69 199 ASP A C 1
ATOM 1600 O O . ASP A 1 199 ? 9.565 -1.673 -4.404 1.00 75.69 199 ASP A O 1
ATOM 1604 N N . PHE A 1 200 ? 9.577 -0.323 -6.191 1.00 78.62 200 PHE A N 1
ATOM 1605 C CA . PHE A 1 200 ? 8.402 0.441 -5.776 1.00 78.62 200 PHE A CA 1
ATOM 1606 C C . PHE A 1 200 ? 7.119 -0.386 -5.730 1.00 78.62 200 PHE A C 1
ATOM 1608 O O . PHE A 1 200 ? 6.342 -0.237 -4.792 1.00 78.62 200 PHE A O 1
ATOM 1615 N N . ARG A 1 201 ? 6.880 -1.270 -6.706 1.00 79.12 201 ARG A N 1
ATOM 1616 C CA . ARG A 1 201 ? 5.711 -2.163 -6.672 1.00 79.12 201 ARG A CA 1
ATOM 1617 C C . ARG A 1 201 ? 5.769 -3.122 -5.495 1.00 79.12 201 ARG A C 1
ATOM 1619 O O . ARG A 1 201 ? 4.780 -3.262 -4.785 1.00 79.12 201 ARG A O 1
ATOM 1626 N N . ILE A 1 202 ? 6.930 -3.730 -5.263 1.00 79.12 202 ILE A N 1
ATOM 1627 C CA . ILE A 1 202 ? 7.137 -4.610 -4.113 1.00 79.12 202 ILE A CA 1
ATOM 1628 C C . ILE A 1 202 ? 6.934 -3.839 -2.809 1.00 79.12 202 ILE A C 1
ATOM 1630 O O . ILE A 1 202 ? 6.205 -4.314 -1.944 1.00 79.12 202 ILE A O 1
ATOM 1634 N N . PHE A 1 203 ? 7.484 -2.628 -2.689 1.00 84.00 203 PHE A N 1
ATOM 1635 C CA . PHE A 1 203 ? 7.239 -1.756 -1.541 1.00 84.00 203 PHE A CA 1
ATOM 1636 C C . PHE A 1 203 ? 5.742 -1.493 -1.330 1.00 84.00 203 PHE A C 1
ATOM 1638 O O . PHE A 1 203 ? 5.237 -1.664 -0.222 1.00 84.00 203 PHE A O 1
ATOM 1645 N N . GLY A 1 204 ? 5.020 -1.127 -2.393 1.00 86.06 204 GLY A N 1
ATOM 1646 C CA . GLY A 1 204 ? 3.586 -0.854 -2.327 1.00 86.06 204 GLY A CA 1
ATOM 1647 C C . GLY A 1 204 ? 2.767 -2.048 -1.858 1.00 86.06 204 GLY A C 1
ATOM 1648 O O . GLY A 1 204 ? 1.858 -1.889 -1.045 1.00 86.06 204 GLY A O 1
ATOM 1649 N N . GLU A 1 205 ? 3.109 -3.249 -2.322 1.00 85.44 205 GLU A N 1
ATOM 1650 C CA . GLU A 1 205 ? 2.426 -4.470 -1.901 1.00 85.44 205 GLU A CA 1
ATOM 1651 C C . GLU A 1 205 ? 2.799 -4.892 -0.471 1.00 85.44 205 GLU A C 1
ATOM 1653 O O . GLU A 1 205 ? 1.917 -5.326 0.266 1.00 85.44 205 GLU A O 1
ATOM 1658 N N . ILE A 1 206 ? 4.049 -4.696 -0.028 1.00 85.88 206 ILE A N 1
ATOM 1659 C CA . ILE A 1 206 ? 4.441 -4.899 1.381 1.00 85.88 206 ILE A CA 1
ATOM 1660 C C . ILE A 1 206 ? 3.670 -3.934 2.291 1.00 85.88 206 ILE A C 1
ATOM 1662 O O . ILE A 1 206 ? 3.144 -4.343 3.326 1.00 85.88 206 ILE A O 1
ATOM 1666 N N . PHE A 1 207 ? 3.551 -2.663 1.902 1.00 90.94 207 PHE A N 1
ATOM 1667 C CA . PHE A 1 207 ? 2.777 -1.675 2.650 1.00 90.94 207 PHE A CA 1
ATOM 1668 C C . PHE A 1 207 ? 1.284 -2.034 2.693 1.00 90.94 207 PHE A C 1
ATOM 1670 O O . PHE A 1 207 ? 0.667 -2.010 3.756 1.00 90.94 207 PHE A O 1
ATOM 1677 N N . ALA A 1 208 ? 0.695 -2.426 1.559 1.00 90.00 208 ALA A N 1
ATOM 1678 C CA . ALA A 1 208 ? -0.700 -2.861 1.500 1.00 90.00 208 ALA A CA 1
ATOM 1679 C C . ALA A 1 208 ? -0.955 -4.120 2.348 1.00 90.00 208 ALA A C 1
ATOM 1681 O O . ALA A 1 208 ? -1.992 -4.224 3.008 1.00 90.00 208 ALA A O 1
ATOM 1682 N N . LEU A 1 209 ? -0.006 -5.060 2.364 1.00 87.00 209 LEU A N 1
ATOM 1683 C CA . LEU A 1 209 ? -0.033 -6.234 3.232 1.00 87.00 209 LEU A CA 1
ATOM 1684 C C . LEU A 1 209 ? 0.012 -5.837 4.707 1.00 87.00 209 LEU A C 1
ATOM 1686 O O . LEU A 1 209 ? -0.782 -6.365 5.482 1.00 87.00 209 LEU A O 1
ATOM 1690 N N . TYR A 1 210 ? 0.869 -4.884 5.085 1.00 91.00 210 TYR A N 1
ATOM 1691 C CA . TYR A 1 210 ? 0.913 -4.361 6.449 1.00 91.00 210 TYR A CA 1
ATOM 1692 C C . TYR A 1 210 ? -0.439 -3.786 6.870 1.00 91.00 210 TYR A C 1
ATOM 1694 O O . TYR A 1 210 ? -1.002 -4.236 7.863 1.00 91.00 210 TYR A O 1
ATOM 1702 N N . VAL A 1 211 ? -1.002 -2.865 6.077 1.00 93.69 211 VAL A N 1
ATOM 1703 C CA . VAL A 1 211 ? -2.316 -2.254 6.344 1.00 93.69 211 VAL A CA 1
ATOM 1704 C C . VAL A 1 211 ? -3.397 -3.328 6.483 1.00 93.69 211 VAL A C 1
ATOM 1706 O O . VAL A 1 211 ? -4.175 -3.305 7.435 1.00 93.69 211 VAL A O 1
ATOM 1709 N N . THR A 1 212 ? -3.414 -4.311 5.579 1.00 89.81 212 THR A N 1
ATOM 1710 C CA . THR A 1 212 ? -4.365 -5.432 5.632 1.00 89.81 212 THR A CA 1
ATOM 1711 C C . THR A 1 212 ? -4.193 -6.262 6.904 1.00 89.81 212 THR A C 1
ATOM 1713 O O . THR A 1 212 ? -5.181 -6.652 7.520 1.00 89.81 212 THR A O 1
ATOM 1716 N N . HIS A 1 213 ? -2.949 -6.525 7.308 1.00 88.19 213 HIS A N 1
ATOM 1717 C CA . HIS A 1 213 ? -2.634 -7.306 8.499 1.00 88.19 213 HIS A CA 1
ATOM 1718 C C . HIS A 1 213 ? -3.085 -6.594 9.777 1.00 88.19 213 HIS A C 1
ATOM 1720 O O . HIS A 1 213 ? -3.741 -7.215 10.607 1.00 88.19 213 HIS A O 1
ATOM 1726 N N . VAL A 1 214 ? -2.799 -5.295 9.917 1.00 91.94 214 VAL A N 1
ATOM 1727 C CA . VAL A 1 214 ? -3.145 -4.537 11.131 1.00 91.94 214 VAL A CA 1
ATOM 1728 C C . VAL A 1 214 ? -4.614 -4.127 11.215 1.00 91.94 214 VAL A C 1
ATOM 1730 O O . VAL A 1 214 ? -5.074 -3.802 12.304 1.00 91.94 214 VAL A O 1
ATOM 1733 N N . THR A 1 215 ? -5.371 -4.191 10.113 1.00 91.56 215 THR A N 1
ATOM 1734 C CA . THR A 1 215 ? -6.791 -3.787 10.083 1.00 91.56 215 THR A CA 1
ATOM 1735 C C . THR A 1 215 ? -7.629 -4.500 11.151 1.00 91.56 215 THR A C 1
ATOM 1737 O O . THR A 1 215 ? -8.463 -3.874 11.806 1.00 91.56 215 THR A O 1
ATOM 1740 N N . ASP A 1 216 ? -7.367 -5.789 11.373 1.00 85.38 216 ASP A N 1
ATOM 1741 C CA . ASP A 1 216 ? -8.111 -6.628 12.320 1.00 85.38 216 ASP A CA 1
ATOM 1742 C C . ASP A 1 216 ? -7.327 -6.944 13.607 1.00 85.38 216 ASP A C 1
ATOM 1744 O O . ASP A 1 216 ? -7.762 -7.775 14.406 1.00 85.38 216 ASP A O 1
ATOM 1748 N N . LEU A 1 217 ? -6.177 -6.292 13.832 1.00 87.31 217 LEU A N 1
ATOM 1749 C CA . LEU A 1 217 ? -5.381 -6.480 15.046 1.00 87.31 217 LEU A CA 1
ATOM 1750 C C . LEU A 1 217 ? -5.784 -5.463 16.131 1.00 87.31 217 LEU A C 1
ATOM 1752 O O . LEU A 1 217 ? -5.571 -4.261 15.956 1.00 87.31 217 LEU A O 1
ATOM 1756 N N . PRO A 1 218 ? -6.351 -5.910 17.267 1.00 81.62 218 PRO A N 1
ATOM 1757 C CA . PRO A 1 218 ? -6.593 -5.049 18.416 1.00 81.62 218 PRO A CA 1
ATOM 1758 C C . PRO A 1 218 ? -5.294 -4.810 19.199 1.00 81.62 218 PRO A C 1
ATOM 1760 O O . PRO A 1 218 ? -4.290 -5.494 18.994 1.00 81.62 218 PRO A O 1
ATOM 1763 N N . ALA A 1 219 ? -5.345 -3.898 20.174 1.00 77.75 219 ALA A N 1
ATOM 1764 C CA . ALA A 1 219 ? -4.202 -3.586 21.040 1.00 77.75 219 ALA A CA 1
ATOM 1765 C C . ALA A 1 219 ? -3.678 -4.802 21.837 1.00 77.75 219 ALA A C 1
ATOM 1767 O O . ALA A 1 219 ? -2.487 -4.889 22.123 1.00 77.75 219 ALA A O 1
ATOM 1768 N N . SER A 1 220 ? -4.553 -5.754 22.186 1.00 83.94 220 SER A N 1
ATOM 1769 C CA . SER A 1 220 ? -4.168 -7.039 22.786 1.00 83.94 220 SER A CA 1
ATOM 1770 C C . SER A 1 220 ? -4.655 -8.189 21.915 1.00 83.94 220 SER A C 1
ATOM 1772 O O . SER A 1 220 ? -5.836 -8.536 21.918 1.00 83.94 220 SER A O 1
ATOM 1774 N N . ILE A 1 221 ? -3.731 -8.809 21.182 1.00 82.50 221 ILE A N 1
ATOM 1775 C CA . ILE A 1 221 ? -3.994 -9.967 20.311 1.00 82.50 221 ILE A CA 1
ATOM 1776 C C . ILE A 1 221 ? -4.525 -11.154 21.122 1.00 82.50 221 ILE A C 1
ATOM 1778 O O . ILE A 1 221 ? -5.316 -11.952 20.622 1.00 82.50 221 ILE A O 1
ATOM 1782 N N . GLU A 1 222 ? -4.165 -11.242 22.402 1.00 83.62 222 GLU A N 1
ATOM 1783 C CA . GLU A 1 222 ? -4.654 -12.258 23.331 1.00 83.62 222 GLU A CA 1
ATOM 1784 C C . GLU A 1 222 ? -6.172 -12.201 23.531 1.00 83.62 222 GLU A C 1
ATOM 1786 O O . GLU A 1 222 ? -6.757 -13.215 23.916 1.00 83.62 222 GLU A O 1
ATOM 1791 N N . SER A 1 223 ? -6.815 -11.062 23.250 1.00 83.75 223 SER A N 1
ATOM 1792 C CA . SER A 1 223 ? -8.273 -10.903 23.315 1.00 83.75 223 SER A CA 1
ATOM 1793 C C . SER A 1 223 ? -9.018 -11.543 22.136 1.00 83.75 223 SER A C 1
ATOM 1795 O O . SER A 1 223 ? -10.207 -11.839 22.253 1.00 83.75 223 SER A O 1
ATOM 1797 N N . LEU A 1 224 ? -8.338 -11.824 21.018 1.00 82.81 224 LEU A N 1
ATOM 1798 C CA . LEU A 1 224 ? -8.972 -12.353 19.811 1.00 82.81 224 LEU A CA 1
ATOM 1799 C C . LEU A 1 224 ? -9.453 -13.795 19.980 1.00 82.81 224 LEU A C 1
ATOM 1801 O O . LEU A 1 224 ? -8.841 -14.609 20.671 1.00 82.81 224 LEU A O 1
ATOM 1805 N N . SER A 1 225 ? -10.550 -14.148 19.312 1.00 83.50 225 SER A N 1
ATOM 1806 C CA . SER A 1 225 ? -10.975 -15.547 19.223 1.00 83.50 225 SER A CA 1
ATOM 1807 C C . SER A 1 225 ? -9.980 -16.367 18.387 1.00 83.50 225 SER A C 1
ATOM 1809 O O . SER A 1 225 ? -9.282 -15.826 17.529 1.00 83.50 225 SER A O 1
ATOM 1811 N N . THR A 1 226 ? -9.927 -17.686 18.594 1.00 78.62 226 THR A N 1
ATOM 1812 C CA . THR A 1 226 ? -9.094 -18.575 17.762 1.00 78.62 226 THR A CA 1
ATOM 1813 C C . THR A 1 226 ? -9.471 -18.475 16.282 1.00 78.62 226 THR A C 1
ATOM 1815 O O . THR A 1 226 ? -8.591 -18.461 15.427 1.00 78.62 226 THR A O 1
ATOM 1818 N N . GLU A 1 227 ? -10.764 -18.336 15.979 1.00 79.19 227 GLU A N 1
ATOM 1819 C CA . GLU A 1 227 ? -11.250 -18.133 14.614 1.00 79.19 227 GLU A CA 1
ATOM 1820 C C . GLU A 1 227 ? -10.687 -16.842 14.007 1.00 79.19 227 GLU A C 1
ATOM 1822 O O . GLU A 1 227 ? -10.144 -16.866 12.905 1.00 79.19 227 GLU A O 1
ATOM 1827 N N . SER A 1 228 ? -10.736 -15.732 14.748 1.00 81.88 228 SER A N 1
ATOM 1828 C CA . SER A 1 228 ? -10.178 -14.448 14.312 1.00 81.88 228 SER A CA 1
ATOM 1829 C C . SER A 1 228 ? -8.672 -14.546 14.054 1.00 81.88 228 SER A C 1
ATOM 1831 O O . SER A 1 228 ? -8.196 -14.081 13.021 1.00 81.88 228 SER A O 1
ATOM 1833 N N . LEU A 1 229 ? -7.923 -15.214 14.942 1.00 80.94 229 LEU A N 1
ATOM 1834 C CA . LEU A 1 229 ? -6.485 -15.449 14.760 1.00 80.94 229 LEU A CA 1
ATOM 1835 C C . LEU A 1 229 ? -6.206 -16.251 13.477 1.00 80.94 229 LEU A C 1
ATOM 1837 O O . LEU A 1 229 ? -5.334 -15.876 12.693 1.00 80.94 229 LEU A O 1
ATOM 1841 N N . MET A 1 230 ? -6.976 -17.314 13.217 1.00 78.06 230 MET A N 1
ATOM 1842 C CA . MET A 1 230 ? -6.844 -18.112 11.993 1.00 78.06 230 MET A CA 1
ATOM 1843 C C . MET A 1 230 ? -7.189 -17.308 10.737 1.00 78.06 230 MET A C 1
ATOM 1845 O O . MET A 1 230 ? -6.474 -17.402 9.740 1.00 78.06 230 MET A O 1
ATOM 1849 N N . GLN A 1 231 ? -8.253 -16.501 10.772 1.00 81.25 231 GLN A N 1
ATOM 1850 C CA . GLN A 1 231 ? -8.632 -15.646 9.647 1.00 81.25 231 GLN A CA 1
ATOM 1851 C C . GLN A 1 231 ? -7.535 -14.628 9.318 1.00 81.25 231 GLN A C 1
ATOM 1853 O O . GLN A 1 231 ? -7.198 -14.466 8.145 1.00 81.25 231 GLN A O 1
ATOM 1858 N N . ILE A 1 232 ? -6.940 -13.992 10.333 1.00 81.88 232 ILE A N 1
ATOM 1859 C CA . ILE A 1 232 ? -5.816 -13.063 10.154 1.00 81.88 232 ILE A CA 1
ATOM 1860 C C . ILE A 1 232 ? -4.636 -13.791 9.509 1.00 81.88 232 ILE A C 1
ATOM 1862 O O . ILE A 1 232 ? -4.147 -13.355 8.470 1.00 81.88 232 ILE A O 1
ATOM 1866 N N . MET A 1 233 ? -4.229 -14.944 10.051 1.00 77.62 233 MET A N 1
ATOM 1867 C CA . MET A 1 233 ? -3.127 -15.733 9.489 1.00 77.62 233 MET A CA 1
ATOM 1868 C C . MET A 1 233 ? -3.380 -16.133 8.027 1.00 77.62 233 MET A C 1
ATOM 1870 O O . MET A 1 233 ? -2.492 -15.974 7.191 1.00 77.62 233 MET A O 1
ATOM 1874 N N . LEU A 1 234 ? -4.585 -16.610 7.695 1.00 77.62 234 LEU A N 1
ATOM 1875 C CA . LEU A 1 234 ? -4.950 -17.008 6.331 1.00 77.62 234 LEU A CA 1
ATOM 1876 C C . LEU A 1 234 ? -4.921 -15.831 5.353 1.00 77.62 234 LEU A C 1
ATOM 1878 O O . LEU A 1 234 ? -4.369 -15.966 4.259 1.00 77.62 234 LEU A O 1
ATOM 1882 N N . ARG A 1 235 ? -5.478 -14.673 5.734 1.00 75.38 235 ARG A N 1
ATOM 1883 C CA . ARG A 1 235 ? -5.433 -13.464 4.895 1.00 75.38 235 ARG A CA 1
ATOM 1884 C C . ARG A 1 235 ? -3.997 -13.025 4.667 1.00 75.38 235 ARG A C 1
ATOM 1886 O O . ARG A 1 235 ? -3.604 -12.764 3.535 1.00 75.38 235 ARG A O 1
ATOM 1893 N N . THR A 1 236 ? -3.197 -12.997 5.721 1.00 74.19 236 THR A N 1
ATOM 1894 C CA . THR A 1 236 ? -1.795 -12.616 5.628 1.00 74.19 236 THR A CA 1
ATOM 1895 C C . THR A 1 236 ? -1.010 -13.539 4.696 1.00 74.19 236 THR A C 1
ATOM 1897 O O . THR A 1 236 ? -0.320 -13.051 3.807 1.00 74.19 236 THR A O 1
ATOM 1900 N N . VAL A 1 237 ? -1.183 -14.858 4.810 1.00 72.69 237 VAL A N 1
ATOM 1901 C CA . VAL A 1 237 ? -0.587 -15.840 3.888 1.00 72.69 237 VAL A CA 1
ATOM 1902 C C . VAL A 1 237 ? -1.042 -15.614 2.443 1.00 72.69 237 VAL A C 1
ATOM 1904 O O . VAL A 1 237 ? -0.232 -15.651 1.515 1.00 72.69 237 VAL A O 1
ATOM 1907 N N . PHE A 1 238 ? -2.333 -15.360 2.233 1.00 74.06 238 PHE A N 1
ATOM 1908 C CA . PHE A 1 238 ? -2.875 -15.093 0.904 1.00 74.06 238 PHE A CA 1
ATOM 1909 C C . PHE A 1 238 ? -2.233 -13.855 0.257 1.00 74.06 238 PHE A C 1
ATOM 1911 O O . PHE A 1 238 ? -1.847 -13.903 -0.916 1.00 74.06 238 PHE A O 1
ATOM 1918 N N . HIS A 1 239 ? -2.089 -12.769 1.020 1.00 70.00 239 HIS A N 1
ATOM 1919 C CA . HIS A 1 239 ? -1.493 -11.520 0.551 1.00 70.00 239 HIS A CA 1
ATOM 1920 C C . HIS A 1 239 ? 0.036 -11.606 0.395 1.00 70.00 239 HIS A C 1
ATOM 1922 O O . HIS A 1 239 ? 0.559 -11.083 -0.586 1.00 70.00 239 HIS A O 1
ATOM 1928 N N . ASP A 1 240 ? 0.745 -12.347 1.251 1.00 70.44 240 ASP A N 1
ATOM 1929 C CA . ASP A 1 240 ? 2.166 -12.680 1.049 1.00 70.44 240 ASP A CA 1
ATOM 1930 C C . ASP A 1 240 ? 2.368 -13.416 -0.291 1.00 70.44 240 ASP A C 1
ATOM 1932 O O . ASP A 1 240 ? 3.242 -13.087 -1.097 1.00 70.44 240 ASP A O 1
ATOM 1936 N N . GLY A 1 241 ? 1.452 -14.334 -0.620 1.00 68.69 241 GLY A N 1
ATOM 1937 C CA . GLY A 1 241 ? 1.410 -14.992 -1.925 1.00 68.69 241 GLY A CA 1
ATOM 1938 C C . GLY A 1 241 ? 1.172 -14.042 -3.110 1.00 68.69 241 GLY A C 1
ATOM 1939 O O . GLY A 1 241 ? 1.624 -14.338 -4.219 1.00 68.69 241 GLY A O 1
ATOM 1940 N N . ILE A 1 242 ? 0.486 -12.907 -2.918 1.00 70.19 242 ILE A N 1
ATOM 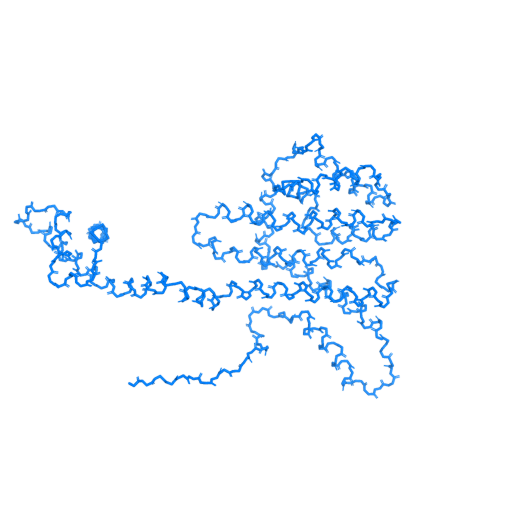1941 C CA . ILE A 1 242 ? 0.348 -11.863 -3.952 1.00 70.19 242 ILE A CA 1
ATOM 1942 C C . ILE A 1 242 ? 1.695 -11.183 -4.191 1.00 70.19 242 ILE A C 1
ATOM 1944 O O . ILE A 1 242 ? 2.109 -11.096 -5.346 1.00 70.19 242 ILE A O 1
ATOM 1948 N N . ILE A 1 243 ? 2.397 -10.775 -3.129 1.00 71.12 243 ILE A N 1
ATOM 1949 C CA . ILE A 1 243 ? 3.734 -10.165 -3.235 1.00 71.12 243 ILE A CA 1
ATOM 1950 C C . ILE A 1 243 ? 4.678 -11.105 -3.975 1.00 71.12 243 ILE A C 1
ATOM 1952 O O . ILE A 1 243 ? 5.380 -10.689 -4.894 1.00 71.12 243 ILE A O 1
ATOM 1956 N N . PHE A 1 244 ? 4.657 -12.390 -3.623 1.00 67.62 244 PHE A N 1
ATOM 1957 C CA . PHE A 1 244 ? 5.476 -13.393 -4.288 1.00 67.62 244 PHE A CA 1
ATOM 1958 C C . PHE A 1 244 ? 5.162 -13.514 -5.784 1.00 67.62 244 PHE A C 1
ATOM 1960 O O . PHE A 1 244 ? 6.079 -13.590 -6.601 1.00 67.62 244 PHE A O 1
ATOM 1967 N N . ARG A 1 245 ? 3.880 -13.501 -6.171 1.00 65.75 245 ARG A N 1
ATOM 1968 C CA . ARG A 1 245 ? 3.484 -13.524 -7.589 1.00 65.75 245 ARG A CA 1
ATOM 1969 C C . ARG A 1 245 ? 3.926 -12.266 -8.329 1.00 65.75 245 ARG A C 1
ATOM 1971 O O . ARG A 1 245 ? 4.432 -12.387 -9.442 1.00 65.75 245 ARG A O 1
ATOM 1978 N N . GLU A 1 246 ? 3.784 -11.094 -7.717 1.00 65.12 246 GLU A N 1
ATOM 1979 C CA . GLU A 1 246 ? 4.271 -9.833 -8.286 1.00 65.12 246 GLU A CA 1
ATOM 1980 C C . GLU A 1 246 ? 5.796 -9.895 -8.473 1.00 65.12 246 GLU A C 1
ATOM 1982 O O . GLU A 1 246 ? 6.318 -9.611 -9.553 1.00 65.12 246 GLU A O 1
ATOM 1987 N N . TRP A 1 247 ? 6.514 -10.398 -7.463 1.00 68.06 247 TRP A N 1
ATOM 1988 C CA . TRP A 1 247 ? 7.955 -10.635 -7.513 1.00 68.06 247 TRP A CA 1
ATOM 1989 C C . TRP A 1 247 ? 8.345 -11.571 -8.661 1.00 68.06 247 TRP A C 1
ATOM 1991 O O . TRP A 1 247 ? 9.239 -11.265 -9.452 1.00 68.06 247 TRP A O 1
ATOM 2001 N N . GLN A 1 248 ? 7.636 -12.691 -8.804 1.00 66.25 248 GLN A N 1
ATOM 2002 C CA . GLN A 1 248 ? 7.861 -13.646 -9.882 1.00 66.25 248 GLN A CA 1
ATOM 2003 C C . GLN A 1 248 ? 7.556 -13.065 -11.257 1.00 66.25 248 GLN A C 1
ATOM 2005 O O . GLN A 1 248 ? 8.304 -13.349 -12.188 1.00 66.25 248 GLN A O 1
ATOM 2010 N N . PHE A 1 249 ? 6.500 -12.269 -11.417 1.00 62.31 249 PHE A N 1
ATOM 2011 C CA . PHE A 1 249 ? 6.131 -11.687 -12.707 1.00 62.31 249 PHE A CA 1
ATOM 2012 C C . PHE A 1 249 ? 7.252 -10.800 -13.263 1.00 62.31 249 PHE A C 1
ATOM 2014 O O . PHE A 1 249 ? 7.606 -10.891 -14.439 1.00 62.31 249 PHE A O 1
ATOM 2021 N N . TYR A 1 250 ? 7.873 -10.002 -12.398 1.00 60.97 250 TYR A N 1
ATOM 2022 C CA . TYR A 1 250 ? 8.951 -9.088 -12.773 1.00 60.97 250 TYR A CA 1
ATOM 2023 C C . TYR A 1 250 ? 10.358 -9.656 -12.566 1.00 60.97 250 TYR A C 1
ATOM 2025 O O . TYR A 1 250 ? 11.342 -8.982 -12.874 1.00 60.97 250 TYR A O 1
ATOM 2033 N N . ALA A 1 251 ? 10.486 -10.903 -12.109 1.00 63.94 251 ALA A N 1
ATOM 2034 C CA . ALA A 1 251 ? 11.777 -11.568 -12.052 1.00 63.94 251 ALA A CA 1
ATOM 2035 C C . ALA A 1 251 ? 12.419 -11.575 -13.445 1.00 63.94 251 ALA A C 1
ATOM 2037 O O . ALA A 1 251 ? 11.762 -11.829 -14.458 1.00 63.94 251 ALA A O 1
ATOM 2038 N N . GLU A 1 252 ? 13.731 -11.348 -13.507 1.00 57.31 252 GLU A N 1
ATOM 2039 C CA . GLU A 1 252 ? 14.455 -11.219 -14.775 1.00 57.31 252 GLU A CA 1
ATOM 2040 C C . GLU A 1 252 ? 14.214 -12.419 -15.710 1.00 57.31 252 GLU A C 1
ATOM 2042 O O . GLU A 1 252 ? 14.073 -12.260 -16.920 1.00 57.31 252 GLU A O 1
ATOM 2047 N N . ARG A 1 253 ? 14.089 -13.628 -15.148 1.00 50.94 253 ARG A N 1
ATOM 2048 C CA . ARG A 1 253 ? 13.756 -14.852 -15.893 1.00 50.94 253 ARG A CA 1
ATOM 2049 C C . ARG A 1 253 ? 12.348 -14.824 -16.487 1.00 50.94 253 ARG A C 1
ATOM 2051 O O . ARG A 1 253 ? 12.187 -15.247 -17.626 1.00 50.94 253 ARG A O 1
ATOM 2058 N N . SER A 1 254 ? 11.363 -14.305 -15.765 1.00 53.25 254 SER A N 1
ATOM 2059 C CA . SER A 1 254 ? 9.981 -14.163 -16.235 1.00 53.25 254 SER A CA 1
ATOM 2060 C C . SER A 1 254 ? 9.865 -13.077 -17.291 1.00 53.25 254 SER A C 1
ATOM 2062 O O . SER A 1 254 ? 9.234 -13.297 -18.317 1.00 53.25 254 SER A O 1
ATOM 2064 N N . ILE A 1 255 ? 10.566 -11.952 -17.129 1.00 56.47 255 ILE A N 1
ATOM 2065 C CA . ILE A 1 255 ? 10.664 -10.921 -18.171 1.00 56.47 255 ILE A CA 1
ATOM 2066 C C . ILE A 1 255 ? 11.361 -11.483 -19.417 1.00 56.47 255 ILE A C 1
ATOM 2068 O O . ILE A 1 255 ? 10.895 -11.272 -20.538 1.00 56.47 255 ILE A O 1
ATOM 2072 N N . ARG A 1 256 ? 12.446 -12.254 -19.258 1.00 50.16 256 ARG A N 1
ATOM 2073 C CA . ARG A 1 256 ? 13.099 -12.970 -20.367 1.00 50.16 256 ARG A CA 1
ATOM 2074 C C . ARG A 1 256 ? 12.156 -13.983 -21.022 1.00 50.16 256 ARG A C 1
ATOM 2076 O O . ARG A 1 256 ? 12.090 -14.012 -22.240 1.00 50.16 256 ARG A O 1
ATOM 2083 N N . ALA A 1 257 ? 11.381 -14.748 -20.259 1.00 51.88 257 ALA A N 1
ATOM 2084 C CA . ALA A 1 257 ? 10.401 -15.694 -20.792 1.00 51.88 257 ALA A CA 1
ATOM 2085 C C . ALA A 1 257 ? 9.232 -14.988 -21.510 1.00 51.88 257 ALA A C 1
ATOM 2087 O O . ALA A 1 257 ? 8.832 -15.372 -22.603 1.00 51.88 257 ALA A O 1
ATOM 2088 N N . MET A 1 258 ? 8.700 -13.900 -20.961 1.00 51.09 258 MET A N 1
ATOM 2089 C CA . MET A 1 258 ? 7.655 -13.111 -21.620 1.00 51.09 258 MET A CA 1
ATOM 2090 C C . MET A 1 258 ? 8.190 -12.414 -22.882 1.00 51.09 258 MET A C 1
ATOM 2092 O O . MET A 1 258 ? 7.506 -12.344 -23.903 1.00 51.09 258 MET A O 1
ATOM 2096 N N . SER A 1 259 ? 9.450 -11.972 -22.865 1.00 46.00 259 SER A N 1
ATOM 2097 C CA . SER A 1 259 ? 10.131 -11.398 -24.035 1.00 46.00 259 SER A CA 1
ATOM 2098 C C . SER A 1 259 ? 10.645 -12.434 -25.047 1.00 46.00 259 SER A C 1
ATOM 2100 O O . SER A 1 259 ? 10.956 -12.058 -26.180 1.00 46.00 259 SER A O 1
ATOM 2102 N N . THR A 1 260 ? 10.700 -13.725 -24.697 1.00 46.91 260 THR A N 1
ATOM 2103 C CA . THR A 1 260 ? 10.894 -14.827 -25.656 1.00 46.91 260 THR A CA 1
ATOM 2104 C C . THR A 1 260 ? 9.580 -15.239 -26.321 1.00 46.91 260 THR A C 1
ATOM 2106 O O . THR A 1 260 ? 9.606 -15.656 -27.476 1.00 46.91 260 THR A O 1
ATOM 2109 N N . HIS A 1 261 ? 8.431 -15.046 -25.661 1.00 45.34 261 HIS A N 1
ATOM 2110 C CA . HIS A 1 261 ? 7.106 -15.271 -26.260 1.00 45.34 261 HIS A CA 1
ATOM 2111 C C . HIS A 1 261 ? 6.632 -14.092 -27.128 1.00 45.34 261 HIS A C 1
ATOM 2113 O O . HIS A 1 261 ? 5.850 -14.271 -28.063 1.00 45.34 261 HIS A O 1
ATOM 2119 N N . GLY A 1 262 ? 7.161 -12.887 -26.902 1.00 43.62 262 GLY A N 1
ATOM 2120 C CA . GLY A 1 262 ? 7.071 -11.790 -27.859 1.00 43.62 262 GLY A CA 1
ATOM 2121 C C . GLY A 1 262 ? 8.127 -11.936 -28.955 1.00 43.62 262 GLY A C 1
ATOM 2122 O O . GLY A 1 262 ? 9.286 -11.594 -28.734 1.00 43.62 262 GLY A O 1
ATOM 2123 N N . LYS A 1 263 ? 7.731 -12.342 -30.171 1.00 44.69 263 LYS A N 1
ATOM 2124 C CA . LYS A 1 263 ? 8.602 -12.461 -31.368 1.00 44.69 263 LYS A CA 1
ATOM 2125 C C . LYS A 1 263 ? 9.487 -11.228 -31.673 1.00 44.69 263 LYS A C 1
ATOM 2127 O O . LYS A 1 263 ? 10.343 -11.299 -32.547 1.00 44.69 263 LYS A O 1
ATOM 2132 N N . SER A 1 264 ? 9.308 -10.086 -31.001 1.00 47.09 264 SER A N 1
ATOM 2133 C CA . SER A 1 264 ? 9.981 -8.821 -31.313 1.00 47.09 264 SER A CA 1
ATOM 2134 C C . SER A 1 264 ? 11.251 -8.518 -30.503 1.00 47.09 264 SER A C 1
ATOM 2136 O O . SER A 1 264 ? 12.105 -7.800 -31.024 1.00 47.09 264 SER A O 1
ATOM 2138 N N . HIS A 1 265 ? 11.419 -9.024 -29.271 1.00 42.69 265 HIS A N 1
ATOM 2139 C CA . HIS A 1 265 ? 12.504 -8.579 -28.374 1.00 42.69 265 HIS A CA 1
ATOM 2140 C C . HIS A 1 265 ? 13.781 -9.418 -28.492 1.00 42.69 265 HIS A C 1
ATOM 2142 O O . HIS A 1 265 ? 14.852 -8.870 -28.767 1.00 42.69 265 HIS A O 1
ATOM 2148 N N . THR A 1 266 ? 13.670 -10.741 -28.390 1.00 42.59 266 THR A N 1
ATOM 2149 C CA . THR A 1 266 ? 14.799 -11.668 -28.588 1.00 42.59 266 THR A CA 1
ATOM 2150 C C . THR A 1 266 ? 15.316 -11.652 -30.026 1.00 42.59 266 THR A C 1
ATOM 2152 O O . THR A 1 266 ? 16.533 -11.645 -30.225 1.00 42.59 266 THR A O 1
ATOM 2155 N N . MET A 1 267 ? 14.434 -11.511 -31.029 1.00 48.25 267 MET A N 1
ATOM 2156 C CA . MET A 1 267 ? 14.846 -11.243 -32.418 1.00 48.25 267 MET A CA 1
ATOM 2157 C C . MET A 1 267 ? 15.562 -9.894 -32.561 1.00 48.25 267 MET A C 1
ATOM 2159 O O . MET A 1 267 ? 16.506 -9.793 -33.342 1.00 48.25 267 MET A O 1
ATOM 2163 N N . ARG A 1 268 ? 15.171 -8.849 -31.812 1.00 49.62 268 ARG A N 1
ATOM 2164 C CA . ARG A 1 268 ? 15.843 -7.536 -31.869 1.00 49.62 268 ARG A CA 1
ATOM 2165 C C . ARG A 1 268 ? 17.250 -7.571 -31.294 1.00 49.62 268 ARG A C 1
ATOM 2167 O O . ARG A 1 268 ? 18.115 -6.897 -31.842 1.00 49.62 268 ARG A O 1
ATOM 2174 N N . GLU A 1 269 ? 17.486 -8.284 -30.198 1.00 50.81 269 GLU A N 1
ATOM 2175 C CA . GLU A 1 269 ? 18.807 -8.318 -29.556 1.00 50.81 269 GLU A CA 1
ATOM 2176 C C . GLU A 1 269 ? 19.801 -9.207 -30.302 1.00 50.81 269 GLU A C 1
ATOM 2178 O O . GLU A 1 269 ? 20.921 -8.769 -30.573 1.00 50.81 269 GLU A O 1
ATOM 2183 N N . THR A 1 270 ? 19.380 -10.396 -30.737 1.00 55.28 270 THR A N 1
ATOM 2184 C CA . THR A 1 270 ? 20.205 -11.249 -31.613 1.00 55.28 270 THR A CA 1
ATOM 2185 C C . THR A 1 270 ? 20.452 -10.587 -32.968 1.00 55.28 270 THR A C 1
ATOM 2187 O O . THR A 1 270 ? 21.588 -10.567 -33.443 1.00 55.28 270 THR A O 1
ATOM 2190 N N . SER A 1 271 ? 19.442 -9.930 -33.556 1.00 59.94 271 SER A N 1
ATOM 2191 C CA . SER A 1 271 ? 19.630 -9.131 -34.772 1.00 59.94 271 SER A CA 1
ATOM 2192 C C . SER A 1 271 ? 20.537 -7.920 -34.558 1.00 59.94 271 SER A C 1
ATOM 2194 O O . SER A 1 271 ? 21.206 -7.527 -35.510 1.00 59.94 271 SER A O 1
ATOM 2196 N N . LYS A 1 272 ? 20.547 -7.285 -33.380 1.00 62.88 272 LYS A N 1
ATOM 2197 C CA . LYS A 1 272 ? 21.467 -6.172 -33.095 1.00 62.88 272 LYS A CA 1
ATOM 2198 C C . LYS A 1 272 ? 22.906 -6.676 -33.057 1.00 62.88 272 LYS A C 1
ATOM 2200 O O . LYS A 1 272 ? 23.709 -6.161 -33.824 1.00 62.88 272 LYS A O 1
ATOM 2205 N N . LYS A 1 273 ? 23.192 -7.730 -32.283 1.00 67.31 273 LYS A N 1
ATOM 2206 C CA . LYS A 1 273 ? 24.537 -8.328 -32.205 1.00 67.31 273 LYS A CA 1
ATOM 2207 C C . LYS A 1 273 ? 25.040 -8.807 -33.570 1.00 67.31 273 LYS A C 1
ATOM 2209 O O . LYS A 1 273 ? 26.160 -8.493 -33.950 1.00 67.31 273 LYS A O 1
ATOM 2214 N N . LYS A 1 274 ? 24.189 -9.471 -34.367 1.00 73.94 274 LYS A N 1
ATOM 2215 C CA . LYS A 1 274 ? 24.545 -9.921 -35.730 1.00 73.94 274 LYS A CA 1
ATOM 2216 C C . LYS A 1 274 ? 24.856 -8.760 -36.690 1.00 73.94 274 LYS A C 1
ATOM 2218 O O . LYS A 1 274 ? 25.587 -8.946 -37.654 1.00 73.94 274 LYS A O 1
ATOM 2223 N N . LYS A 1 275 ? 24.300 -7.567 -36.446 1.00 79.25 275 LYS A N 1
ATOM 2224 C CA . LYS A 1 275 ? 24.473 -6.381 -37.302 1.00 79.25 275 LYS A CA 1
ATOM 2225 C C . LYS A 1 275 ? 25.549 -5.412 -36.808 1.00 79.25 275 LYS A C 1
ATOM 2227 O O . LYS A 1 275 ? 25.888 -4.510 -37.560 1.00 79.25 275 LYS A O 1
ATOM 2232 N N . GLU A 1 276 ? 26.086 -5.563 -35.596 1.00 81.38 276 GLU A N 1
ATOM 2233 C CA . GLU A 1 276 ? 27.068 -4.625 -35.022 1.00 81.38 276 GLU A CA 1
ATOM 2234 C C . GLU A 1 276 ? 28.385 -4.587 -35.804 1.00 81.38 276 GLU A C 1
ATOM 2236 O O . GLU A 1 276 ? 28.816 -3.509 -36.213 1.00 81.38 276 GLU A O 1
ATOM 2241 N N . GLN A 1 277 ? 28.989 -5.747 -36.078 1.00 83.75 277 GLN A N 1
ATOM 2242 C CA . GLN A 1 277 ? 30.212 -5.833 -36.886 1.00 83.75 277 GLN A CA 1
ATOM 2243 C C . GLN A 1 277 ? 30.009 -5.308 -38.321 1.00 83.75 277 GLN A C 1
ATOM 2245 O O . GLN A 1 277 ? 30.761 -4.421 -38.732 1.00 83.75 277 GLN A O 1
ATOM 2250 N N . PRO A 1 278 ? 28.982 -5.760 -39.071 1.00 85.81 278 PRO A N 1
ATOM 2251 C CA . PRO A 1 278 ? 28.689 -5.227 -40.402 1.00 85.81 278 PRO A CA 1
ATOM 2252 C C . PRO A 1 278 ? 28.405 -3.720 -40.403 1.00 85.81 278 PRO A C 1
ATOM 2254 O O . PRO A 1 278 ? 28.857 -3.010 -41.296 1.00 85.81 278 PRO A O 1
ATOM 2257 N N . LEU A 1 279 ? 27.694 -3.202 -39.394 1.00 88.06 279 LEU A N 1
ATOM 2258 C CA . LEU A 1 279 ? 27.404 -1.772 -39.268 1.00 88.06 279 LEU A CA 1
ATOM 2259 C C . LEU A 1 279 ? 28.685 -0.952 -39.085 1.00 88.06 279 LEU A C 1
ATOM 2261 O O . LEU A 1 279 ? 28.849 0.086 -39.728 1.00 88.06 279 LEU A O 1
ATOM 2265 N N . PHE A 1 280 ? 29.592 -1.423 -38.231 1.00 88.50 280 PHE A N 1
ATOM 2266 C CA . PHE A 1 280 ? 30.876 -0.771 -38.008 1.00 88.50 280 PHE A CA 1
ATOM 2267 C C . PHE A 1 280 ? 31.761 -0.823 -39.260 1.00 88.50 280 PHE A C 1
ATOM 2269 O O . PHE A 1 280 ? 32.331 0.196 -39.648 1.00 88.50 280 PHE A O 1
ATOM 2276 N N . HIS A 1 281 ? 31.810 -1.968 -39.945 1.00 86.81 281 HIS A N 1
ATOM 2277 C CA . HIS A 1 281 ? 32.582 -2.126 -41.176 1.00 86.81 281 HIS A CA 1
ATOM 2278 C C . HIS A 1 281 ? 32.056 -1.231 -42.314 1.00 86.81 281 HIS A C 1
ATOM 2280 O O . HIS A 1 281 ? 32.831 -0.526 -42.961 1.00 86.81 281 HIS A O 1
ATOM 2286 N N . ALA A 1 282 ? 30.732 -1.156 -42.494 1.00 88.12 282 ALA A N 1
ATOM 2287 C CA . ALA A 1 282 ? 30.099 -0.229 -43.434 1.00 88.12 282 ALA A CA 1
ATOM 2288 C C . ALA A 1 282 ? 30.466 1.234 -43.128 1.00 88.12 282 ALA A C 1
ATOM 2290 O O . ALA A 1 282 ? 30.794 2.002 -44.035 1.00 88.12 282 ALA A O 1
ATOM 2291 N N . ALA A 1 283 ? 30.455 1.618 -41.847 1.00 90.00 283 ALA A N 1
ATOM 2292 C CA . ALA A 1 283 ? 30.838 2.960 -41.426 1.00 90.00 283 ALA A CA 1
ATOM 2293 C C . ALA A 1 283 ? 32.321 3.263 -41.706 1.00 90.00 283 ALA A C 1
ATOM 2295 O O . ALA A 1 283 ? 32.631 4.364 -42.153 1.00 90.00 283 ALA A O 1
ATOM 2296 N N . GLN A 1 284 ? 33.233 2.304 -41.516 1.00 90.12 284 GLN A N 1
ATOM 2297 C CA . GLN A 1 284 ? 34.655 2.470 -41.850 1.00 90.12 284 GLN A CA 1
ATOM 2298 C C . GLN A 1 284 ? 34.880 2.689 -43.352 1.00 90.12 284 GLN A C 1
ATOM 2300 O O . GLN A 1 284 ? 35.597 3.613 -43.728 1.00 90.12 284 GLN A O 1
ATOM 2305 N N . ILE A 1 285 ? 34.223 1.903 -44.212 1.00 89.81 285 ILE A N 1
ATOM 2306 C CA . ILE A 1 285 ? 34.325 2.054 -45.675 1.00 89.81 285 ILE A CA 1
ATOM 2307 C C . ILE A 1 285 ? 33.890 3.458 -46.105 1.00 89.81 285 ILE A C 1
ATOM 2309 O O . ILE A 1 285 ? 34.563 4.112 -46.900 1.00 89.81 285 ILE A O 1
ATOM 2313 N N . ILE A 1 286 ? 32.766 3.942 -45.570 1.00 90.50 286 ILE A N 1
ATOM 2314 C CA . ILE A 1 286 ? 32.260 5.286 -45.879 1.00 90.50 286 ILE A CA 1
ATOM 2315 C C . ILE A 1 286 ? 33.192 6.357 -45.321 1.00 90.50 286 ILE A C 1
ATOM 2317 O O . ILE A 1 286 ? 33.426 7.372 -45.972 1.00 90.50 286 ILE A O 1
ATOM 2321 N N . PHE A 1 287 ? 33.723 6.144 -44.120 1.00 90.44 287 PHE A N 1
ATOM 2322 C CA . PHE A 1 287 ? 34.636 7.075 -43.477 1.00 90.44 287 PHE A CA 1
ATOM 2323 C C . PHE A 1 287 ? 35.920 7.280 -44.288 1.00 90.44 287 PHE A C 1
ATOM 2325 O O . PHE A 1 287 ? 36.332 8.424 -44.461 1.00 90.44 287 PHE A O 1
ATOM 2332 N N . GLU A 1 288 ? 36.495 6.214 -44.845 1.00 87.25 288 GLU A N 1
ATOM 2333 C CA . GLU A 1 288 ? 37.664 6.304 -45.728 1.00 87.25 288 GLU A CA 1
ATOM 2334 C C . GLU A 1 288 ? 37.313 6.919 -47.091 1.00 87.25 288 GLU A C 1
ATOM 2336 O O . GLU A 1 288 ? 38.023 7.803 -47.567 1.00 87.25 288 GLU A O 1
ATOM 2341 N N . LYS A 1 289 ? 36.156 6.574 -47.680 1.00 87.75 289 LYS A N 1
ATOM 2342 C CA . LYS A 1 289 ? 35.677 7.231 -48.912 1.00 87.75 289 LYS A CA 1
ATOM 2343 C C . LYS A 1 289 ? 35.478 8.737 -48.737 1.00 87.75 289 LYS A C 1
ATOM 2345 O O . LYS A 1 289 ? 35.811 9.498 -49.634 1.00 87.75 289 LYS A O 1
ATOM 2350 N N . LEU A 1 290 ? 34.998 9.184 -47.577 1.00 87.44 290 LEU A N 1
ATOM 2351 C CA . LEU A 1 290 ? 34.819 10.608 -47.272 1.00 87.44 290 LEU A CA 1
ATOM 2352 C C . LEU A 1 290 ? 36.133 11.384 -47.103 1.00 87.44 290 LEU A C 1
ATOM 2354 O O . LEU A 1 290 ? 36.089 12.612 -47.103 1.00 87.44 290 LEU A O 1
ATOM 2358 N N . LYS A 1 291 ? 37.267 10.702 -46.909 1.00 84.00 291 LYS A N 1
ATOM 2359 C CA . LYS A 1 291 ? 38.599 11.323 -46.849 1.00 84.00 291 LYS A CA 1
ATOM 2360 C C . LYS A 1 291 ? 39.295 11.367 -48.208 1.00 84.00 291 LYS A C 1
ATOM 2362 O O . LYS A 1 291 ? 40.291 12.071 -48.342 1.00 84.00 291 LYS A O 1
ATOM 2367 N N . SER A 1 292 ? 38.807 10.608 -49.189 1.00 85.06 292 SER A N 1
ATOM 2368 C CA . SER A 1 292 ? 39.387 10.589 -50.528 1.00 85.06 292 SER A CA 1
ATOM 2369 C C . SER A 1 292 ? 39.147 11.934 -51.232 1.00 85.06 292 SER A C 1
ATOM 2371 O O . SER A 1 292 ? 38.006 12.404 -51.241 1.00 85.06 292 SER A O 1
ATOM 2373 N N . PRO A 1 293 ? 40.184 12.548 -51.833 1.00 77.06 293 PRO A N 1
ATOM 2374 C CA . PRO A 1 293 ? 40.054 13.815 -52.556 1.00 77.06 293 PRO A CA 1
ATOM 2375 C C . PRO A 1 293 ? 39.157 13.712 -53.801 1.00 77.06 293 PRO A C 1
ATOM 2377 O O . PRO A 1 293 ? 38.620 14.725 -54.241 1.00 77.06 293 PRO A O 1
ATOM 2380 N N . ASP A 1 294 ? 38.928 12.499 -54.313 1.00 79.56 294 ASP A N 1
ATOM 2381 C CA . ASP A 1 294 ? 38.114 12.236 -55.507 1.00 79.56 294 ASP A CA 1
ATOM 2382 C C . ASP A 1 294 ? 36.635 11.953 -55.181 1.00 79.56 294 ASP A C 1
ATOM 2384 O O . ASP A 1 294 ? 35.831 11.649 -56.065 1.00 79.56 294 ASP A O 1
ATOM 2388 N N . ASN A 1 295 ? 36.241 12.024 -53.903 1.00 83.38 295 ASN A N 1
ATOM 2389 C CA . ASN A 1 295 ? 34.867 11.753 -53.504 1.00 83.38 295 ASN A CA 1
ATOM 2390 C C . ASN A 1 295 ? 33.950 12.964 -53.728 1.00 83.38 295 ASN A C 1
ATOM 2392 O O . ASN A 1 295 ? 33.991 13.946 -52.990 1.00 83.38 295 ASN A O 1
ATOM 2396 N N . ASN A 1 296 ? 33.030 12.829 -54.680 1.00 85.62 296 ASN A N 1
ATOM 2397 C CA . ASN A 1 296 ? 31.972 13.800 -54.966 1.00 85.62 296 ASN A CA 1
ATOM 2398 C C . ASN A 1 296 ? 30.611 13.446 -54.331 1.00 85.62 296 ASN A C 1
ATOM 2400 O O . ASN A 1 296 ? 29.643 14.176 -54.532 1.00 85.62 296 ASN A O 1
ATOM 2404 N N . LYS A 1 297 ? 30.521 12.346 -53.569 1.00 86.62 297 LYS A N 1
ATOM 2405 C CA . LYS A 1 297 ? 29.274 11.878 -52.945 1.00 86.62 297 LYS A CA 1
ATOM 2406 C C . LYS A 1 297 ? 29.134 12.345 -51.501 1.00 86.62 297 LYS A C 1
ATOM 2408 O O . LYS A 1 297 ? 30.087 12.344 -50.714 1.00 86.62 297 LYS A O 1
ATOM 2413 N N . SER A 1 298 ? 27.906 12.678 -51.124 1.00 89.19 298 SER A N 1
ATOM 2414 C CA . SER A 1 298 ? 27.522 12.982 -49.748 1.00 89.19 298 SER A CA 1
ATOM 2415 C C . SER A 1 298 ? 27.548 11.732 -48.856 1.00 89.19 298 SER A C 1
ATOM 2417 O O . SER A 1 298 ? 27.427 10.596 -49.313 1.00 89.19 298 SER A O 1
ATOM 2419 N N . LEU A 1 299 ? 27.637 11.935 -47.534 1.00 89.06 299 LEU A N 1
ATOM 2420 C CA . LEU A 1 299 ? 27.529 10.853 -46.540 1.00 89.06 299 LEU A CA 1
ATOM 2421 C C . LEU A 1 299 ? 26.243 10.023 -46.722 1.00 89.06 299 LEU A C 1
ATOM 2423 O O . LEU A 1 299 ? 26.260 8.807 -46.560 1.00 89.06 299 LEU A O 1
ATOM 2427 N N . SER A 1 300 ? 25.144 10.695 -47.060 1.00 89.31 300 SER A N 1
ATOM 2428 C CA . SER A 1 300 ? 23.825 10.099 -47.277 1.00 89.31 300 SER A CA 1
ATOM 2429 C C . SER A 1 300 ? 23.824 9.169 -48.497 1.00 89.31 300 SER A C 1
ATOM 2431 O O . SER A 1 300 ? 23.336 8.043 -48.413 1.00 89.31 300 SER A O 1
ATOM 2433 N N . GLU A 1 301 ? 24.427 9.601 -49.607 1.00 88.25 301 GLU A N 1
ATOM 2434 C CA . GLU A 1 301 ? 24.563 8.795 -50.829 1.00 88.25 301 GLU A CA 1
ATOM 2435 C C . GLU A 1 301 ? 25.507 7.611 -50.614 1.00 88.25 301 GLU A C 1
ATOM 2437 O O . GLU A 1 301 ? 25.176 6.485 -50.971 1.00 88.25 301 GLU A O 1
ATOM 2442 N N . LEU A 1 302 ? 26.637 7.823 -49.934 1.00 89.31 302 LEU A N 1
ATOM 2443 C CA . LEU A 1 302 ? 27.569 6.744 -49.598 1.00 89.31 302 LEU A CA 1
ATOM 2444 C C . LEU A 1 302 ? 26.941 5.697 -48.663 1.00 89.31 302 LEU A C 1
ATOM 2446 O O . LEU A 1 302 ? 27.196 4.504 -48.821 1.00 89.31 302 LEU A O 1
ATOM 2450 N N . ALA A 1 303 ? 26.102 6.117 -47.711 1.00 87.88 303 ALA A N 1
ATOM 2451 C CA . ALA A 1 303 ? 25.362 5.205 -46.839 1.00 87.88 303 ALA A CA 1
ATOM 2452 C C . ALA A 1 303 ? 24.298 4.399 -47.598 1.00 87.88 303 ALA A C 1
ATOM 2454 O O . ALA A 1 303 ? 24.063 3.235 -47.265 1.00 87.88 303 ALA A O 1
ATOM 2455 N N . ASP A 1 304 ? 23.674 4.992 -48.619 1.00 89.81 304 ASP A N 1
ATOM 2456 C CA . ASP A 1 304 ? 22.741 4.294 -49.503 1.00 89.81 304 ASP A CA 1
ATOM 2457 C C . ASP A 1 304 ? 23.437 3.307 -50.446 1.00 89.81 304 ASP A C 1
ATOM 2459 O O . ASP A 1 304 ? 22.933 2.200 -50.628 1.00 89.81 304 ASP A O 1
ATOM 2463 N N . ASP A 1 305 ? 24.597 3.664 -50.993 1.00 88.69 305 ASP A N 1
ATOM 2464 C CA . ASP A 1 305 ? 25.373 2.784 -51.870 1.00 88.69 305 ASP A CA 1
ATOM 2465 C C . ASP A 1 305 ? 25.930 1.583 -51.101 1.00 88.69 305 ASP A C 1
ATOM 2467 O O . ASP A 1 305 ? 25.791 0.436 -51.526 1.00 88.69 305 ASP A O 1
ATOM 2471 N N . VAL A 1 306 ? 26.534 1.825 -49.933 1.00 88.88 306 VAL A N 1
ATOM 2472 C CA . VAL A 1 306 ? 27.156 0.759 -49.139 1.00 88.88 306 VAL A CA 1
ATOM 2473 C C . VAL A 1 306 ? 26.111 -0.223 -48.627 1.00 88.88 306 VAL A C 1
ATOM 2475 O O . VAL A 1 306 ? 26.322 -1.426 -48.761 1.00 88.88 306 VAL A O 1
ATOM 2478 N N . ARG A 1 307 ? 24.952 0.239 -48.130 1.00 85.12 307 ARG A N 1
ATOM 2479 C CA . ARG A 1 307 ? 23.906 -0.679 -47.637 1.00 85.12 307 ARG A CA 1
ATOM 2480 C C . ARG A 1 307 ? 23.278 -1.552 -48.730 1.00 85.12 307 ARG A C 1
ATOM 2482 O O . ARG A 1 307 ? 22.692 -2.572 -48.391 1.00 85.12 307 ARG A O 1
ATOM 2489 N N . LYS A 1 308 ? 23.357 -1.132 -49.999 1.00 87.50 308 LYS A N 1
ATOM 2490 C CA . LYS A 1 308 ? 22.839 -1.862 -51.170 1.00 87.50 308 LYS A CA 1
ATOM 2491 C C . LYS A 1 308 ? 23.894 -2.730 -51.857 1.00 87.50 308 LYS A C 1
ATOM 2493 O O . LYS A 1 308 ? 23.579 -3.421 -52.815 1.00 87.50 308 LYS A O 1
ATOM 2498 N N . SER A 1 309 ? 25.150 -2.666 -51.424 1.00 87.62 309 SER A N 1
ATOM 2499 C CA . SER A 1 309 ? 26.202 -3.497 -52.006 1.00 87.62 309 SER A CA 1
ATOM 2500 C C . SER A 1 309 ? 26.089 -4.946 -51.521 1.00 87.62 309 SER A C 1
ATOM 2502 O O . SER A 1 309 ? 25.671 -5.192 -50.388 1.00 87.62 309 SER A O 1
ATOM 2504 N N . ALA A 1 310 ? 26.500 -5.899 -52.364 1.00 76.75 310 ALA A N 1
ATOM 2505 C CA . ALA A 1 310 ? 26.334 -7.337 -52.123 1.00 76.75 310 ALA A CA 1
ATOM 2506 C C . ALA A 1 310 ? 26.890 -7.817 -50.764 1.00 76.75 310 ALA A C 1
ATOM 2508 O O . ALA A 1 310 ? 26.350 -8.743 -50.172 1.00 76.75 310 ALA A O 1
ATOM 2509 N N . GLY A 1 311 ? 27.928 -7.159 -50.232 1.00 79.12 311 GLY A N 1
ATOM 2510 C CA . GLY A 1 311 ? 28.510 -7.484 -48.922 1.00 79.12 311 GLY A CA 1
ATOM 2511 C C . GLY A 1 311 ? 27.714 -6.990 -47.706 1.00 79.12 311 GLY A C 1
ATOM 2512 O O . GLY A 1 311 ? 28.037 -7.363 -46.583 1.00 79.12 311 GLY A O 1
ATOM 2513 N N . PHE A 1 312 ? 26.695 -6.143 -47.898 1.00 84.19 312 PHE A N 1
ATOM 2514 C CA . PHE A 1 312 ? 25.907 -5.548 -46.810 1.00 84.19 312 PHE A CA 1
ATOM 2515 C C . PHE A 1 312 ? 24.388 -5.714 -46.960 1.00 84.19 312 PHE A C 1
ATOM 2517 O O . PHE A 1 312 ? 23.659 -5.522 -45.980 1.00 84.19 312 PHE A O 1
ATOM 2524 N N . GLU A 1 313 ? 23.915 -6.087 -48.151 1.00 81.12 313 GLU A N 1
ATOM 2525 C CA . GLU A 1 313 ? 22.496 -6.254 -48.476 1.00 81.12 313 GLU A CA 1
ATOM 2526 C C . GLU A 1 313 ? 21.810 -7.280 -47.553 1.00 81.12 313 GLU A C 1
ATOM 2528 O O . GLU A 1 313 ? 20.748 -7.003 -46.991 1.00 81.12 313 GLU A O 1
ATOM 2533 N N . GLU A 1 314 ? 22.476 -8.404 -47.262 1.00 79.25 314 GLU A N 1
ATOM 2534 C CA . GLU A 1 314 ? 21.958 -9.463 -46.379 1.00 79.25 314 GLU A CA 1
ATOM 2535 C C . GLU A 1 314 ? 21.712 -9.002 -44.927 1.00 79.25 314 GLU A C 1
ATOM 2537 O O . GLU A 1 314 ? 20.899 -9.580 -44.197 1.00 79.25 314 GLU A O 1
ATOM 2542 N N . TYR A 1 315 ? 22.370 -7.922 -44.493 1.00 80.50 315 TYR A N 1
ATOM 2543 C CA . TYR A 1 315 ? 22.260 -7.408 -43.129 1.00 80.50 315 TYR A CA 1
ATOM 2544 C C . TYR A 1 315 ? 21.140 -6.384 -42.962 1.00 80.50 315 TYR A C 1
ATOM 2546 O O . TYR A 1 315 ? 20.841 -6.014 -41.820 1.00 80.50 315 TYR A O 1
ATOM 2554 N N . ASN A 1 316 ? 20.492 -5.926 -44.042 1.00 80.81 316 ASN A N 1
ATOM 2555 C CA . ASN A 1 316 ? 19.410 -4.935 -43.991 1.00 80.81 316 ASN A CA 1
ATOM 2556 C C . ASN A 1 316 ? 19.753 -3.771 -43.037 1.00 80.81 316 ASN A C 1
ATOM 2558 O O . ASN A 1 316 ? 19.079 -3.548 -42.017 1.00 80.81 316 ASN A O 1
ATOM 2562 N N . LEU A 1 317 ? 20.888 -3.111 -43.286 1.00 84.56 317 LEU A N 1
ATOM 2563 C CA . LEU A 1 317 ? 21.388 -2.028 -42.442 1.00 84.56 317 LEU A CA 1
ATOM 2564 C C . LEU A 1 317 ? 20.564 -0.751 -42.660 1.00 84.56 317 LEU A C 1
ATOM 2566 O O . LEU A 1 317 ? 20.275 -0.341 -43.784 1.00 84.56 317 LEU A O 1
ATOM 2570 N N . GLY A 1 318 ? 20.190 -0.090 -41.564 1.00 84.88 318 GLY A N 1
ATOM 2571 C CA . GLY A 1 318 ? 19.465 1.176 -41.630 1.00 84.88 318 GLY A CA 1
ATOM 2572 C C . GLY A 1 318 ? 20.402 2.326 -41.994 1.00 84.88 318 GLY A C 1
ATOM 2573 O O . GLY A 1 318 ? 21.343 2.589 -41.248 1.00 84.88 318 GLY A O 1
ATOM 2574 N N . LYS A 1 319 ? 20.098 3.056 -43.074 1.00 88.00 319 LYS A N 1
ATOM 2575 C CA . LYS A 1 319 ? 20.871 4.215 -43.562 1.00 88.00 319 LYS A CA 1
ATOM 2576 C C . LYS A 1 319 ? 21.299 5.169 -42.438 1.00 88.00 319 LYS A C 1
ATOM 2578 O O . LYS A 1 319 ? 22.486 5.379 -42.218 1.00 88.00 319 LYS A O 1
ATOM 2583 N N . ARG A 1 320 ? 20.335 5.651 -41.645 1.00 86.19 320 ARG A N 1
ATOM 2584 C CA . ARG A 1 320 ? 20.575 6.583 -40.527 1.00 86.19 320 ARG A CA 1
ATOM 2585 C C . ARG A 1 320 ? 21.559 6.037 -39.484 1.00 86.19 320 ARG A C 1
ATOM 2587 O O . ARG A 1 320 ? 22.364 6.789 -38.954 1.00 86.19 320 ARG A O 1
ATOM 2594 N N . ARG A 1 321 ? 21.532 4.727 -39.216 1.00 85.94 321 ARG A N 1
ATOM 2595 C CA . ARG A 1 321 ? 22.454 4.096 -38.257 1.00 85.94 321 ARG A CA 1
ATOM 2596 C C . ARG A 1 321 ? 23.887 4.066 -38.771 1.00 85.94 321 ARG A C 1
ATOM 2598 O O . ARG A 1 321 ? 24.803 4.269 -37.984 1.00 85.94 321 ARG A O 1
ATOM 2605 N N . ILE A 1 322 ? 24.069 3.825 -40.068 1.00 87.50 322 ILE A N 1
ATOM 2606 C CA . ILE A 1 322 ? 25.387 3.879 -40.705 1.00 87.50 322 ILE A CA 1
ATOM 2607 C C . ILE A 1 322 ? 25.935 5.308 -40.609 1.00 87.50 322 ILE A C 1
ATOM 2609 O O . ILE A 1 322 ? 27.066 5.505 -40.175 1.00 87.50 322 ILE A O 1
ATOM 2613 N N . GLU A 1 323 ? 25.116 6.315 -40.933 1.00 89.69 323 GLU A N 1
ATOM 2614 C CA . GLU A 1 323 ? 25.514 7.725 -40.822 1.00 89.69 323 GLU A CA 1
ATOM 2615 C C . GLU A 1 323 ? 25.934 8.110 -39.397 1.00 89.69 323 GLU A C 1
ATOM 2617 O O . GLU A 1 323 ? 26.939 8.801 -39.212 1.00 89.69 323 GLU A O 1
ATOM 2622 N N . ASP A 1 324 ? 25.184 7.662 -38.388 1.00 90.44 324 ASP A N 1
ATOM 2623 C CA . ASP A 1 324 ? 25.481 7.949 -36.984 1.00 90.44 324 ASP A CA 1
ATOM 2624 C C . ASP A 1 324 ? 26.808 7.316 -36.534 1.00 90.44 324 ASP A C 1
ATOM 2626 O O . ASP A 1 324 ? 27.587 7.972 -35.838 1.00 90.44 324 ASP A O 1
ATOM 2630 N N . GLU A 1 325 ? 27.122 6.095 -36.976 1.00 90.50 325 GLU A N 1
ATOM 2631 C CA . GLU A 1 325 ? 28.429 5.476 -36.715 1.00 90.50 325 GLU A CA 1
ATOM 2632 C C . GLU A 1 325 ? 29.577 6.205 -37.431 1.00 90.50 325 GLU A C 1
ATOM 2634 O O . GLU A 1 325 ? 30.617 6.462 -36.821 1.00 90.50 325 GLU A O 1
ATOM 2639 N N . VAL A 1 326 ? 29.385 6.666 -38.673 1.00 90.25 326 VAL A N 1
ATOM 2640 C CA . VAL A 1 326 ? 30.391 7.496 -39.367 1.00 90.25 326 VAL A CA 1
ATOM 2641 C C . VAL A 1 326 ? 30.629 8.818 -38.626 1.00 90.25 326 VAL A C 1
ATOM 2643 O O . VAL A 1 326 ? 31.770 9.266 -38.485 1.00 90.25 326 VAL A O 1
ATOM 2646 N N . ARG A 1 327 ? 29.571 9.453 -38.099 1.00 89.81 327 ARG A N 1
ATOM 2647 C CA . ARG A 1 327 ? 29.694 10.670 -37.274 1.00 89.81 327 ARG A CA 1
ATOM 2648 C C . ARG A 1 327 ? 30.466 10.399 -35.980 1.00 89.81 327 ARG A C 1
ATOM 2650 O O . ARG A 1 327 ? 31.252 11.252 -35.569 1.00 89.81 327 ARG A O 1
ATOM 2657 N N . LYS A 1 328 ? 30.289 9.231 -35.351 1.00 90.31 328 LYS A N 1
ATOM 2658 C CA . LYS A 1 328 ? 31.080 8.821 -34.176 1.00 90.31 328 LYS A CA 1
ATOM 2659 C C . LYS A 1 328 ? 32.557 8.633 -34.521 1.00 90.31 328 LYS A C 1
ATOM 2661 O O . LYS A 1 328 ? 33.401 9.135 -33.783 1.00 90.31 328 LYS A O 1
ATOM 2666 N N . LEU A 1 329 ? 32.875 7.995 -35.650 1.00 88.12 329 LEU A N 1
ATOM 2667 C CA . LEU A 1 329 ? 34.256 7.855 -36.137 1.00 88.12 329 LEU A CA 1
ATOM 2668 C C . LEU A 1 329 ? 34.912 9.222 -36.400 1.00 88.12 329 LEU A C 1
ATOM 2670 O O . LEU A 1 329 ? 36.025 9.468 -35.938 1.00 88.12 329 LEU A O 1
ATOM 2674 N N . LYS A 1 330 ? 34.186 10.157 -37.035 1.00 84.81 330 LYS A N 1
ATOM 2675 C CA . LYS A 1 330 ? 34.633 11.554 -37.219 1.00 84.81 330 LYS A CA 1
ATOM 2676 C C . LYS A 1 330 ? 34.919 12.266 -35.897 1.00 84.81 330 LYS A C 1
ATOM 2678 O O . LYS A 1 330 ? 35.871 13.034 -35.825 1.00 84.81 330 LYS A O 1
ATOM 2683 N N . LYS A 1 331 ? 34.102 12.040 -34.862 1.00 85.50 331 LYS A N 1
ATOM 2684 C CA . LYS A 1 331 ? 34.308 12.633 -33.530 1.00 85.50 331 LYS A CA 1
ATOM 2685 C C . LYS A 1 331 ? 35.527 12.043 -32.818 1.00 85.50 331 LYS A C 1
ATOM 2687 O O . LYS A 1 331 ? 36.287 12.806 -32.239 1.00 85.50 331 LYS A O 1
ATOM 2692 N N . LYS A 1 332 ? 35.746 10.727 -32.917 1.00 80.62 332 LYS A N 1
ATOM 2693 C CA . LYS A 1 332 ? 36.904 10.048 -32.311 1.00 80.62 332 LYS A CA 1
ATOM 2694 C C . LYS A 1 332 ? 38.247 10.488 -32.906 1.00 80.62 332 LYS A C 1
ATOM 2696 O O . LYS A 1 332 ? 39.214 10.550 -32.171 1.00 80.62 332 LYS A O 1
ATOM 2701 N N . GLN A 1 333 ? 38.308 10.840 -34.194 1.00 70.94 333 GLN A N 1
ATOM 2702 C CA . GLN A 1 333 ? 39.529 11.403 -34.801 1.00 70.94 333 GLN A CA 1
ATOM 2703 C C . GLN A 1 333 ? 39.782 12.884 -34.468 1.00 70.94 333 GLN A C 1
ATOM 2705 O O . GLN A 1 333 ? 40.861 13.389 -34.749 1.00 70.94 333 GLN A O 1
ATOM 2710 N N . LYS A 1 334 ? 38.791 13.599 -33.919 1.00 62.84 334 LYS A N 1
ATOM 2711 C CA . LYS A 1 334 ? 38.910 15.017 -33.536 1.00 62.84 334 LYS A CA 1
ATOM 2712 C C . LYS A 1 334 ? 39.215 15.222 -32.049 1.00 62.84 334 LYS A C 1
ATOM 2714 O O . LYS A 1 334 ? 39.304 16.366 -31.614 1.00 62.84 334 LYS A O 1
ATOM 2719 N N . GLN A 1 335 ? 39.321 14.145 -31.275 1.00 47.94 335 GLN A N 1
ATOM 2720 C CA . GLN A 1 335 ? 39.815 14.189 -29.902 1.00 47.94 335 GLN A CA 1
ATOM 2721 C C . GLN A 1 335 ? 41.336 13.954 -29.947 1.00 47.94 335 GLN A C 1
ATOM 2723 O O . GLN A 1 335 ? 41.736 12.997 -30.609 1.00 47.94 335 GLN A O 1
ATOM 2728 N N . PRO A 1 336 ? 42.151 14.851 -29.359 1.00 46.44 336 PRO A N 1
ATOM 2729 C CA . PRO A 1 336 ? 43.610 14.746 -29.367 1.00 46.44 336 PRO A CA 1
ATOM 2730 C C . PRO A 1 336 ? 44.127 13.506 -28.636 1.00 46.44 336 PRO A C 1
ATOM 2732 O O . PRO A 1 336 ? 43.433 13.034 -27.702 1.00 46.44 336 PRO A O 1
#

Sequence (336 aa):
MGDEINQNIIFPFYLNERTGNTSFIDGILTKLFLGNAKNKDSNQINERSLACKIINEYTNDIEQILYSKALAPMTEYILEGLSAISDTTSIQGISLKTTFTYLKDTLLNDERPKDDVVDALGELLQTDTTYTAHIGLLKFYGLDPKTIKIYFEKINNLQDNEKLKACFSSIGIFGMRFIIINYLITQFTSKIERERHFDFRIFGEIFALYVTHVTDLPASIESLSTESLMQIMLRTVFHDGIIFREWQFYAERSIRAMSTHGKSHTMRETSKKKKEQPLFHAAQIIFEKLKSPDNNKSLSELADDVRKSAGFEEYNLGKRRIEDEVRKLKKKQKQP

Radius of gyration: 29.49 Å; chains: 1; bounding box: 66×57×84 Å

pLDDT: mean 75.0, std 18.58, range [24.88, 95.12]

Foldseek 3Di:
DDDPPVPPPDDPPDDDPDPNDDQLVRVLCCQVPVVVVPDPDPDPPPVLVSLLVSLVVVLVVLLCVLVDPVCVVLLVLLLVLLVPDDQQDDDPNHRLNVLLVQCLVCLVVLHDRDVVSLVVLLVRLVPPPPCSSLLNNCSVLDQNLVSLLSSLQSLLPDPPSVSVLCSSLSSFQVNLQNSLVPVQVVPDPDPVSVVCSLVSNLSSLSRSLSSLLSNLDHPDNSPDDPVSSVVSSVSSSVSSVVSVVSCVCPPPVNVVVVLVVVPPRVCVVVLCVVCVVVLLVLLVVLLVLVVDPPRPDDLLVSLVVSCPDPSNVVSNDDSVSSSVSNVVVVVVVVPD

Secondary structure (DSSP, 8-state):
------------S---SSS----HHHHHHHHHHHHHHH--SS----HHHHHHHHHHHHHHHHHHHHT-TTTHHHHHHHHHHHHTS-TT-EETTEEHHHHHHHHHHHHHTTPPPPHHHHHHHHHHHHH-TT-HHHHHHHHHH-S-HHHHHHHHHHHHTSTT-HHHHHHHHHHHHHHHHHHIIIIIIHH--SHHHHHHHHHHHHHHHHHHHHHHHHHT--S-GGGS-HHHHHHHHHHHHHHHHHHHHHHHHHSHHHHHHHHHHSTTHHHHHHHHHHHHHHHHHHHHHHHHHTT-TT----HHHHHHHHHTSTTTGGGT--HHHHHHHHHHHHHHTT--

Organism: Solidesulfovibrio magneticus (strain ATCC 700980 / DSM 13731 / RS-1) (NCBI:txid573370)